Protein AF-A0A535E650-F1 (afdb_monomer)

Solvent-accessible surface area (backbone atoms only — not comparable to full-atom values): 12466 Å² total; per-residue (Å²): 135,89,78,89,87,76,93,78,83,83,76,82,82,77,72,83,78,73,77,74,73,84,71,73,82,67,76,75,79,69,72,96,78,72,79,79,64,62,67,52,32,92,90,76,35,58,45,83,61,37,56,58,51,52,50,52,52,51,50,52,49,51,50,50,48,52,54,52,47,50,49,49,46,56,53,48,52,50,38,52,54,18,56,77,67,79,41,86,43,65,57,82,46,48,80,78,18,64,46,42,58,56,52,51,50,54,50,58,72,72,47,83,87,83,76,67,89,80,33,44,68,66,48,47,66,44,18,62,56,48,34,50,49,36,62,61,57,48,59,35,60,51,68,81,49,96,94,45,54,70,47,94,52,99,57,42,72,61,49,48,52,53,32,55,60,48,35,45,53,19,46,42,42,37,15,54,20,56,64,38,75,70,49,31,54,52,23,50,51,54,37,54,52,53,57,62,52,45,55,59,50,52,57,56,52,61,76,76,110

Mean predicted aligned error: 13.74 Å

Secondary structure (DSSP, 8-state):
-------------------------------TTSS-----BTTTB-HHHHHHHHHHHHHHHHHHHHHHHHHHHHHHHHHHHHHHTTS--S-SSSGGGTTHHHHHHHHHHTS-----TTS-HHHHHHHHHHHHHHHHHHTTS---BTTB-S---TTHHHHHHHHHHHHHHHHHHHHHHTT-HHHHHHHHHHHHHHHHHHHHHHHHHHTT-

Sequence (209 aa):
MDTRISAASSSRNRSPVTRCGSRSFRPAATPAGADDAVPLGPFGIDPVIWAPLRLVIAVLLVVGLVFNGALAQIYLERKIQAIIQDRLGPLHTGPWGLLQTFADAIKLLGKEDIRARLTDKWFFLAAPSIVFSPMLASYVVIPFAPGIVGADLNVGLLYMTTLGSMTVLGIVIAGWASNNKYSLIGGLRSAGQLISYEVPQILSLVTVV

Nearest PDB structures (foldseek):
  8qby-assembly1_H  TM=9.575E-01  e=7.113E-10  Paracoccus denitrificans PD1222
  7z83-assembly1_H  TM=9.204E-01  e=1.672E-09  Escherichia coli BL21(DE3)
  7z7t-assembly1_H  TM=9.176E-01  e=1.585E-09  Escherichia coli str. K-12 substr. MC4100
  8bpx-assembly1_H  TM=9.621E-01  e=3.350E-09  Arabidopsis thaliana
  7p7l-assembly1_H  TM=8.977E-01  e=1.672E-09  Escherichia coli BL21(DE3)

Radius of gyration: 34.01 Å; Cα contacts (8 Å, |Δi|>4): 133; chains: 1; bounding box: 122×44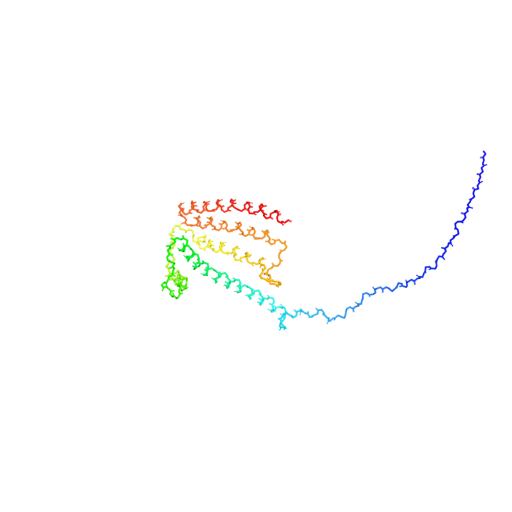×68 Å

Structure (mmCIF, N/CA/C/O backbone):
data_AF-A0A535E650-F1
#
_entry.id   AF-A0A535E650-F1
#
loop_
_atom_site.group_PDB
_atom_site.id
_atom_site.type_symbol
_atom_site.label_atom_id
_atom_site.label_alt_id
_atom_site.label_comp_id
_atom_site.label_asym_id
_atom_site.label_entity_id
_atom_site.label_seq_id
_atom_site.pdbx_PDB_ins_code
_atom_site.Cartn_x
_atom_site.Cartn_y
_atom_site.Cartn_z
_atom_site.occupancy
_atom_site.B_iso_or_equiv
_atom_site.auth_seq_id
_atom_site.auth_comp_id
_atom_site.auth_asym_id
_atom_site.auth_atom_id
_atom_site.pdbx_PDB_model_num
ATOM 1 N N . MET A 1 1 ? 99.566 19.041 -16.977 1.00 44.84 1 MET A N 1
ATOM 2 C CA . MET A 1 1 ? 99.686 18.055 -18.066 1.00 44.84 1 MET A CA 1
ATOM 3 C C . MET A 1 1 ? 98.324 17.926 -18.715 1.00 44.84 1 MET A C 1
ATOM 5 O O . MET A 1 1 ? 97.470 17.206 -18.219 1.00 44.84 1 MET A O 1
ATOM 9 N N . ASP A 1 2 ? 98.122 18.729 -19.758 1.00 37.16 2 ASP A N 1
ATOM 10 C CA . ASP A 1 2 ? 97.064 18.559 -20.747 1.00 37.16 2 ASP A CA 1
ATOM 11 C C . ASP A 1 2 ? 97.131 17.166 -21.370 1.00 37.16 2 ASP A C 1
ATOM 13 O O . ASP A 1 2 ? 98.220 16.651 -21.616 1.00 37.16 2 ASP A O 1
ATOM 17 N N . THR A 1 3 ? 95.981 16.608 -21.728 1.00 47.31 3 THR A N 1
ATOM 18 C CA . THR A 1 3 ? 95.822 15.935 -23.023 1.00 47.31 3 THR A CA 1
ATOM 19 C C . THR A 1 3 ? 94.341 15.883 -23.387 1.00 47.31 3 THR A C 1
ATOM 21 O O . THR A 1 3 ? 93.521 15.234 -22.746 1.00 47.31 3 THR A O 1
ATOM 24 N N . ARG A 1 4 ? 94.017 16.626 -24.447 1.00 41.28 4 ARG A N 1
ATOM 25 C CA . ARG A 1 4 ? 92.848 16.442 -25.314 1.00 41.28 4 ARG A CA 1
ATOM 26 C C . ARG A 1 4 ? 92.863 15.032 -25.918 1.00 41.28 4 ARG A C 1
ATOM 28 O O . ARG A 1 4 ? 93.941 14.460 -25.993 1.00 41.28 4 ARG A O 1
ATOM 35 N N . ILE A 1 5 ? 91.706 14.576 -26.421 1.00 47.84 5 ILE A N 1
ATOM 36 C CA . ILE A 1 5 ? 91.428 13.578 -27.495 1.00 47.84 5 ILE A CA 1
ATOM 37 C C . ILE A 1 5 ? 90.096 12.905 -27.109 1.00 47.84 5 ILE A C 1
ATOM 39 O O . ILE A 1 5 ? 89.920 12.515 -25.968 1.00 47.84 5 ILE A O 1
ATOM 43 N N . SER A 1 6 ? 89.093 12.682 -27.947 1.00 42.69 6 SER A N 1
ATOM 44 C CA . SER A 1 6 ? 88.773 13.073 -29.312 1.00 42.69 6 SER A CA 1
ATOM 45 C C . SER A 1 6 ? 87.323 12.633 -29.503 1.00 42.69 6 SER A C 1
ATOM 47 O O . SER A 1 6 ? 86.936 11.549 -29.068 1.00 42.69 6 SER A O 1
ATOM 49 N N . ALA A 1 7 ? 86.528 13.465 -30.166 1.00 43.75 7 ALA A N 1
ATOM 50 C CA . ALA A 1 7 ? 85.235 13.068 -30.690 1.00 43.75 7 ALA A CA 1
ATOM 51 C C . ALA A 1 7 ? 85.403 11.844 -31.609 1.00 43.75 7 ALA A C 1
ATOM 53 O O . ALA A 1 7 ? 86.273 11.839 -32.481 1.00 43.75 7 ALA A O 1
ATOM 54 N N . ALA A 1 8 ? 84.557 10.830 -31.430 1.00 45.81 8 ALA A N 1
ATOM 55 C CA . ALA A 1 8 ? 84.369 9.758 -32.395 1.00 45.81 8 ALA A CA 1
ATOM 56 C C . ALA A 1 8 ? 82.875 9.658 -32.705 1.00 45.81 8 ALA A C 1
ATOM 58 O O . ALA A 1 8 ? 82.028 9.401 -31.851 1.00 45.81 8 ALA A O 1
ATOM 59 N N . SER A 1 9 ? 82.587 9.974 -33.958 1.00 49.84 9 SER A N 1
ATOM 60 C CA . SER A 1 9 ? 81.292 10.057 -34.602 1.00 49.84 9 SER A CA 1
ATOM 61 C C . SER A 1 9 ? 80.508 8.748 -34.516 1.00 49.84 9 SER A C 1
ATOM 63 O O . SER A 1 9 ? 80.889 7.753 -35.130 1.00 49.84 9 SER A O 1
ATOM 65 N N . SER A 1 10 ? 79.359 8.784 -33.843 1.00 42.50 10 SER A N 1
ATOM 66 C CA . SER A 1 10 ? 78.293 7.801 -34.043 1.00 42.50 10 SER A CA 1
ATOM 67 C C . SER A 1 10 ? 77.721 7.989 -35.451 1.00 42.50 10 SER A C 1
ATOM 69 O O . SER A 1 10 ? 77.037 8.975 -35.757 1.00 42.50 10 SER A O 1
ATOM 71 N N . SER A 1 11 ? 78.099 7.083 -36.349 1.00 50.41 11 SER A N 1
ATOM 72 C CA . SER A 1 11 ? 77.596 7.009 -37.711 1.00 50.41 11 SER A CA 1
ATOM 73 C C . SER A 1 11 ? 76.115 6.631 -37.682 1.00 50.41 11 SER A C 1
ATOM 75 O O . SER A 1 11 ? 75.695 5.581 -37.202 1.00 50.41 11 SER A O 1
ATOM 77 N N . ARG A 1 12 ? 75.305 7.555 -38.202 1.00 41.94 12 ARG A N 1
ATOM 78 C CA . ARG A 1 12 ? 73.860 7.430 -38.384 1.00 41.94 12 ARG A CA 1
ATOM 79 C C . ARG A 1 12 ? 73.554 6.235 -39.281 1.00 41.94 12 ARG A C 1
ATOM 81 O O . ARG A 1 12 ? 73.680 6.338 -40.499 1.00 41.94 12 ARG A O 1
ATOM 88 N N . ASN A 1 13 ? 73.059 5.154 -38.693 1.00 41.59 13 ASN A N 1
ATOM 89 C CA . ASN A 1 13 ? 72.310 4.150 -39.430 1.00 41.59 13 ASN A CA 1
ATOM 90 C C . ASN A 1 13 ? 70.896 4.705 -39.682 1.00 41.59 13 ASN A C 1
ATOM 92 O O . ASN A 1 13 ? 70.018 4.630 -38.822 1.00 41.59 13 ASN A O 1
ATOM 96 N N . ARG A 1 14 ? 70.706 5.370 -40.828 1.00 42.84 14 ARG A N 1
ATOM 97 C CA . ARG A 1 14 ? 69.382 5.786 -41.303 1.00 42.84 14 ARG A CA 1
ATOM 98 C C . ARG A 1 14 ? 68.681 4.553 -41.866 1.00 42.84 14 ARG A C 1
ATOM 100 O O . ARG A 1 14 ? 68.884 4.208 -43.026 1.00 42.84 14 ARG A O 1
ATOM 107 N N . SER A 1 15 ? 67.832 3.920 -41.067 1.00 48.62 15 SER A N 1
ATOM 108 C CA . SER A 1 15 ? 66.743 3.119 -41.619 1.00 48.62 15 SER A CA 1
ATOM 109 C C . SER A 1 15 ? 65.843 4.039 -42.460 1.00 48.62 15 SER A C 1
ATOM 111 O O . SER A 1 15 ? 65.602 5.190 -42.068 1.00 48.62 15 SER A O 1
ATOM 113 N N . PRO A 1 16 ? 65.364 3.603 -43.637 1.00 46.78 16 PRO A N 1
ATOM 114 C CA . PRO A 1 16 ? 64.394 4.382 -44.379 1.00 46.78 16 PRO A CA 1
ATOM 115 C C . PRO A 1 16 ? 63.104 4.386 -43.560 1.00 46.78 16 PRO A C 1
ATOM 117 O O . PRO A 1 16 ? 62.397 3.386 -43.481 1.00 46.78 16 PRO A O 1
ATOM 120 N N . VAL A 1 17 ? 62.816 5.516 -42.913 1.00 55.69 17 VAL A N 1
ATOM 121 C CA . VAL A 1 17 ? 61.485 5.809 -42.387 1.00 55.69 17 VAL A CA 1
ATOM 122 C C . VAL A 1 17 ? 60.577 5.885 -43.605 1.00 55.69 17 VAL A C 1
ATOM 124 O O . VAL A 1 17 ? 60.496 6.912 -44.282 1.00 55.69 17 VAL A O 1
ATOM 127 N N . THR A 1 18 ? 59.940 4.766 -43.927 1.00 47.97 18 THR A N 1
ATOM 128 C CA . THR A 1 18 ? 58.814 4.711 -44.844 1.00 47.97 18 THR A CA 1
ATOM 129 C C . THR A 1 18 ? 57.794 5.696 -44.292 1.00 47.97 18 THR A C 1
ATOM 131 O O . THR A 1 18 ? 57.180 5.455 -43.253 1.00 47.97 18 THR A O 1
ATOM 134 N N 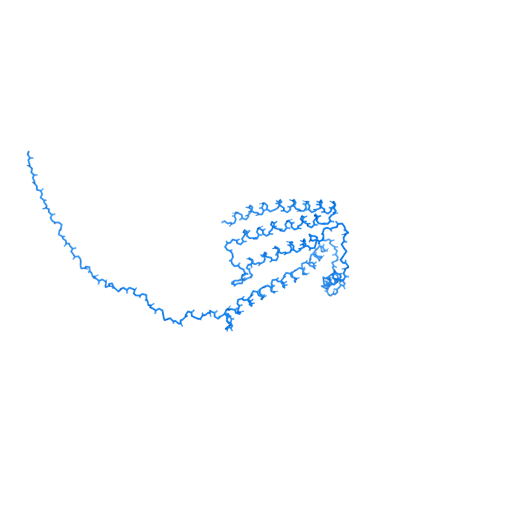. ARG A 1 19 ? 57.669 6.859 -44.944 1.00 41.16 19 ARG A N 1
ATOM 135 C CA . ARG A 1 19 ? 56.569 7.798 -44.726 1.00 41.16 19 ARG A CA 1
ATOM 136 C C . ARG A 1 19 ? 55.282 7.025 -44.984 1.00 41.16 19 ARG A C 1
ATOM 138 O O . ARG A 1 19 ? 54.829 6.936 -46.122 1.00 41.16 19 ARG A O 1
ATOM 145 N N . CYS A 1 20 ? 54.702 6.456 -43.933 1.00 49.03 20 CYS A N 1
ATOM 146 C CA . CYS A 1 20 ? 53.297 6.111 -43.939 1.00 49.03 20 CYS A CA 1
ATOM 147 C C . CYS A 1 20 ? 52.575 7.447 -44.098 1.00 49.03 20 CYS A C 1
ATOM 149 O O . CYS A 1 20 ? 52.648 8.310 -43.221 1.00 49.03 20 CYS A O 1
ATOM 151 N N . GLY A 1 21 ? 52.041 7.674 -45.297 1.00 48.78 21 GLY A N 1
ATOM 152 C CA . GLY A 1 21 ? 51.380 8.915 -45.649 1.00 48.78 21 GLY A CA 1
ATOM 153 C C . GLY A 1 21 ? 50.349 9.250 -44.585 1.00 48.78 21 GLY A C 1
ATOM 154 O O . GLY A 1 21 ? 49.471 8.442 -44.288 1.00 48.78 21 GLY A O 1
ATOM 155 N N . SER A 1 22 ? 50.463 10.448 -44.023 1.00 50.31 22 SER A N 1
ATOM 156 C CA . SER A 1 22 ? 49.417 11.072 -43.234 1.00 50.31 22 SER A CA 1
ATOM 157 C C . SER A 1 22 ? 48.203 11.277 -44.142 1.00 50.31 22 SER A C 1
ATOM 159 O O . SER A 1 22 ? 47.989 12.361 -44.689 1.00 50.31 22 SER A O 1
ATOM 161 N N . ARG A 1 23 ? 47.405 10.222 -44.339 1.00 48.72 23 ARG A N 1
ATOM 162 C CA . ARG A 1 23 ? 45.995 10.396 -44.656 1.00 48.72 23 ARG A CA 1
ATOM 163 C C . ARG A 1 23 ? 45.417 11.015 -43.403 1.00 48.72 23 ARG A C 1
ATOM 165 O O . ARG A 1 23 ? 45.178 10.328 -42.415 1.00 48.72 23 ARG A O 1
ATOM 172 N N . SER A 1 24 ? 45.297 12.337 -43.437 1.00 52.03 24 SER A N 1
ATOM 173 C CA . SER A 1 24 ? 44.408 13.054 -42.548 1.00 52.03 24 SER A CA 1
ATOM 174 C C . SER A 1 24 ? 43.100 12.282 -42.553 1.00 52.03 24 SER A C 1
ATOM 176 O O . SER A 1 24 ? 42.464 12.101 -43.595 1.00 52.03 24 SER A O 1
ATOM 178 N N . PHE A 1 25 ? 42.764 11.726 -41.396 1.00 46.72 25 PHE A N 1
ATOM 179 C CA . PHE A 1 25 ? 41.472 11.121 -41.167 1.00 46.72 25 PHE A CA 1
ATOM 180 C C . PHE A 1 25 ? 40.485 12.287 -41.198 1.00 46.72 25 PHE A C 1
ATOM 182 O O . PHE A 1 25 ? 40.199 12.914 -40.184 1.00 46.72 25 PHE A O 1
ATOM 189 N N . ARG A 1 26 ? 40.077 12.686 -42.407 1.00 49.50 26 ARG A N 1
ATOM 190 C CA . ARG A 1 26 ? 38.902 13.522 -42.595 1.00 49.50 26 ARG A CA 1
ATOM 191 C C . ARG A 1 26 ? 37.763 12.686 -42.020 1.00 49.50 26 ARG A C 1
ATOM 193 O O . ARG A 1 26 ? 37.535 11.604 -42.566 1.00 49.50 26 ARG A O 1
ATOM 200 N N . PRO A 1 27 ? 37.087 13.106 -40.936 1.00 48.50 27 PRO A N 1
ATOM 201 C CA . PRO A 1 27 ? 35.833 12.464 -40.595 1.00 48.50 27 PRO A CA 1
ATOM 202 C C . PRO A 1 27 ? 34.964 12.576 -41.846 1.00 48.50 27 PRO A C 1
ATOM 204 O O . PRO A 1 27 ? 34.842 13.658 -42.429 1.00 48.50 27 PRO A O 1
ATOM 207 N N . ALA A 1 28 ? 34.479 11.435 -42.332 1.00 51.25 28 ALA A N 1
ATOM 208 C CA . ALA A 1 28 ? 33.494 11.421 -43.392 1.00 51.25 28 ALA A CA 1
ATOM 209 C C . ALA A 1 28 ? 32.367 12.349 -42.935 1.00 51.25 28 ALA A C 1
ATOM 211 O O . ALA A 1 28 ? 31.820 12.152 -41.852 1.00 51.25 28 ALA A O 1
ATOM 212 N N . ALA A 1 29 ? 32.092 13.397 -43.711 1.00 47.91 29 ALA A N 1
ATOM 213 C CA . ALA A 1 29 ? 30.880 14.168 -43.536 1.00 47.91 29 ALA A CA 1
ATOM 214 C C . ALA A 1 29 ? 29.727 13.173 -43.658 1.00 47.91 29 ALA A C 1
ATOM 216 O O . ALA A 1 29 ? 29.456 12.655 -44.743 1.00 47.91 29 ALA A O 1
ATOM 217 N N . THR A 1 30 ? 29.129 12.838 -42.518 1.00 46.59 30 THR A N 1
ATOM 218 C CA . THR A 1 30 ? 27.856 12.141 -42.453 1.00 46.59 30 THR A CA 1
ATOM 219 C C . THR A 1 30 ? 26.893 12.926 -43.344 1.00 46.59 30 THR A C 1
ATOM 221 O O . THR A 1 30 ? 26.848 14.154 -43.222 1.00 46.59 30 THR A O 1
ATOM 224 N N . PRO A 1 31 ? 26.195 12.289 -44.297 1.00 41.88 31 PRO A N 1
ATOM 225 C CA . PRO A 1 31 ? 25.194 12.994 -45.082 1.00 41.88 31 PRO A CA 1
ATOM 226 C C . PRO A 1 31 ? 24.191 13.629 -44.113 1.00 41.88 31 PRO A C 1
ATOM 228 O O . PRO A 1 31 ? 23.631 12.939 -43.267 1.00 41.88 31 PRO A O 1
ATOM 231 N N . ALA A 1 32 ? 24.035 14.949 -44.222 1.00 45.06 32 ALA A N 1
ATOM 232 C CA . ALA A 1 32 ? 23.166 15.790 -43.404 1.00 45.06 32 ALA A CA 1
ATOM 233 C C . ALA A 1 32 ? 21.682 15.511 -43.710 1.00 45.06 32 ALA A C 1
ATOM 235 O O . ALA A 1 32 ? 21.011 16.310 -44.361 1.00 45.06 32 ALA A O 1
ATOM 236 N N . GLY A 1 33 ? 21.208 14.333 -43.308 1.00 44.44 33 GLY A N 1
ATOM 237 C CA . GLY A 1 33 ? 19.841 13.873 -43.552 1.00 44.44 33 GLY A CA 1
ATOM 238 C C . GLY A 1 33 ? 19.566 12.422 -43.146 1.00 44.44 33 GLY A C 1
ATOM 239 O O . GLY A 1 33 ? 18.664 11.809 -43.711 1.00 44.44 33 GLY A O 1
ATOM 240 N N . ALA A 1 34 ? 20.342 11.838 -42.224 1.00 43.19 34 ALA A N 1
ATOM 241 C CA . ALA A 1 34 ? 20.085 10.489 -41.688 1.00 43.19 34 ALA A CA 1
ATOM 242 C C . ALA A 1 34 ? 19.703 10.498 -40.192 1.00 43.19 34 ALA A C 1
ATOM 244 O O . ALA A 1 34 ? 19.385 9.459 -39.617 1.00 43.19 34 ALA A O 1
ATOM 245 N N . ASP A 1 35 ? 19.723 11.676 -39.581 1.00 41.47 35 ASP A N 1
ATOM 246 C CA . ASP A 1 35 ? 19.554 11.961 -38.160 1.00 41.47 35 ASP A CA 1
ATOM 247 C C . ASP A 1 35 ? 18.153 12.522 -37.830 1.00 41.47 35 ASP A C 1
ATOM 249 O O . ASP A 1 35 ? 17.772 12.595 -36.664 1.00 41.47 35 ASP A O 1
ATOM 253 N N . ASP A 1 36 ? 17.332 12.783 -38.854 1.00 42.16 36 ASP A N 1
ATOM 254 C CA . ASP A 1 36 ? 15.922 13.188 -38.720 1.00 42.16 36 ASP A CA 1
ATOM 255 C C . ASP A 1 36 ? 14.977 11.989 -38.580 1.00 42.16 36 ASP A C 1
ATOM 257 O O . ASP A 1 36 ? 13.769 12.148 -38.386 1.00 42.16 36 ASP A O 1
ATOM 261 N N . ALA A 1 37 ? 15.513 10.769 -38.673 1.00 50.06 37 ALA A N 1
ATOM 262 C CA . ALA A 1 37 ? 14.791 9.577 -38.278 1.00 50.06 37 ALA A CA 1
ATOM 263 C C . ALA A 1 37 ? 14.694 9.586 -36.751 1.00 50.06 37 ALA A C 1
ATOM 265 O O . ALA A 1 37 ? 15.411 8.855 -36.065 1.00 50.06 37 ALA A O 1
ATOM 266 N N . VAL A 1 38 ? 13.802 10.432 -36.215 1.00 57.47 38 VAL A N 1
ATOM 267 C CA . VAL A 1 38 ? 13.265 10.274 -34.863 1.00 57.47 38 VAL A CA 1
ATOM 268 C C . VAL A 1 38 ? 12.928 8.790 -34.786 1.00 57.47 38 VAL A C 1
ATOM 270 O O . VAL A 1 38 ? 12.117 8.357 -35.608 1.00 57.47 38 VAL A O 1
ATOM 273 N N . PRO A 1 39 ? 13.611 7.986 -33.949 1.00 58.59 39 PRO A N 1
ATOM 274 C CA . PRO A 1 39 ? 13.541 6.538 -34.046 1.00 58.59 39 PRO A CA 1
ATOM 275 C C . PRO A 1 39 ? 12.088 6.154 -33.851 1.00 58.59 39 PRO A C 1
ATOM 277 O O . PRO A 1 39 ? 11.605 6.207 -32.723 1.00 58.59 39 PRO A O 1
ATOM 280 N N . LEU A 1 40 ? 11.396 5.869 -34.964 1.00 56.56 40 LEU A N 1
ATOM 281 C CA . LEU A 1 40 ? 9.997 5.477 -34.989 1.00 56.56 40 LEU A CA 1
ATOM 282 C C . LEU A 1 40 ? 9.907 4.388 -33.944 1.00 56.56 40 LEU A C 1
ATOM 284 O O . LEU A 1 40 ? 10.574 3.354 -34.066 1.00 56.56 40 LEU A O 1
ATOM 288 N N . GLY A 1 41 ? 9.194 4.668 -32.854 1.00 57.72 41 GLY A N 1
ATOM 289 C CA . GLY A 1 41 ? 9.143 3.687 -31.790 1.00 57.72 41 GLY A CA 1
ATOM 290 C C . GLY A 1 41 ? 8.507 2.409 -32.350 1.00 57.72 41 GLY A C 1
ATOM 291 O O . GLY A 1 41 ? 7.941 2.438 -33.453 1.00 57.72 41 GLY A O 1
ATOM 292 N N . PRO A 1 42 ? 8.610 1.271 -31.641 1.00 65.00 42 PRO A N 1
ATOM 293 C CA . PRO A 1 42 ? 8.023 0.014 -32.092 1.00 65.00 42 PRO A CA 1
ATOM 294 C C . PRO A 1 42 ? 6.646 0.257 -32.724 1.00 65.00 42 PRO A C 1
ATOM 296 O O . PRO A 1 42 ? 5.846 0.983 -32.134 1.00 65.00 42 PRO A O 1
ATOM 299 N N . PHE A 1 43 ? 6.412 -0.296 -33.919 1.00 60.66 43 PHE A N 1
ATOM 300 C CA . PHE A 1 43 ? 5.200 -0.114 -34.742 1.00 60.66 43 PHE A CA 1
ATOM 301 C C . PHE A 1 43 ? 5.115 1.134 -35.643 1.00 60.66 43 PHE A C 1
ATOM 303 O O . PHE A 1 43 ? 4.061 1.357 -36.231 1.00 60.66 43 PHE A O 1
ATOM 310 N N . GLY A 1 44 ? 6.193 1.904 -35.841 1.00 66.88 44 GLY A N 1
ATOM 311 C CA . GLY A 1 44 ? 6.186 2.962 -36.866 1.00 66.88 44 GLY A CA 1
ATOM 312 C C . GLY A 1 44 ? 5.433 4.228 -36.445 1.00 66.88 44 GLY A C 1
ATOM 313 O O . GLY A 1 44 ? 4.873 4.912 -37.295 1.00 66.88 44 GLY A O 1
ATOM 314 N N . ILE A 1 45 ? 5.393 4.517 -35.141 1.00 71.88 45 ILE A N 1
ATOM 315 C CA . ILE A 1 45 ? 4.679 5.665 -34.563 1.00 71.88 45 ILE A CA 1
ATOM 316 C C . ILE A 1 45 ? 5.687 6.762 -34.208 1.00 71.88 45 ILE A C 1
ATOM 318 O O . ILE A 1 45 ? 6.773 6.467 -33.690 1.00 71.88 45 ILE A O 1
ATOM 322 N N . ASP A 1 46 ? 5.316 8.021 -34.453 1.00 75.31 46 ASP A N 1
ATOM 323 C CA . ASP A 1 46 ? 6.123 9.202 -34.144 1.00 75.31 46 ASP A CA 1
ATOM 324 C C . ASP A 1 46 ? 6.550 9.190 -32.663 1.00 75.31 46 ASP A C 1
ATOM 326 O O . ASP A 1 46 ? 5.704 9.008 -31.781 1.00 75.31 46 ASP A O 1
ATOM 330 N N . PRO A 1 47 ? 7.826 9.429 -32.326 1.00 69.94 47 PRO A N 1
ATOM 331 C CA . PRO A 1 47 ? 8.310 9.307 -30.941 1.00 69.94 47 PRO A CA 1
ATOM 332 C C . PRO A 1 47 ? 7.671 10.281 -29.950 1.00 69.94 47 PRO A C 1
ATOM 334 O O . PRO A 1 47 ? 7.598 9.990 -28.756 1.00 69.94 47 PRO A O 1
ATOM 337 N N . VAL A 1 48 ? 7.136 11.396 -30.451 1.00 72.56 48 VAL A N 1
ATOM 338 C CA . VAL A 1 48 ? 6.352 12.369 -29.676 1.00 72.56 48 VAL A CA 1
ATOM 339 C C . VAL A 1 48 ? 5.015 11.780 -29.210 1.00 72.56 48 VAL A C 1
ATOM 341 O O . VAL A 1 48 ? 4.548 12.116 -28.126 1.00 72.56 48 VAL A O 1
ATOM 344 N N . ILE A 1 49 ? 4.417 10.877 -29.992 1.00 72.75 49 ILE A N 1
ATOM 345 C CA . ILE A 1 49 ? 3.159 10.187 -29.667 1.00 72.75 49 ILE A CA 1
ATOM 346 C C . ILE A 1 49 ? 3.446 8.872 -28.936 1.00 72.75 49 ILE A C 1
ATOM 348 O O . ILE A 1 49 ? 2.726 8.501 -28.008 1.00 72.75 49 ILE A O 1
ATOM 352 N N . TRP A 1 50 ? 4.537 8.194 -29.297 1.00 70.00 50 TRP A N 1
ATOM 353 C CA . TRP A 1 50 ? 4.960 6.957 -28.651 1.00 70.00 50 TRP A CA 1
ATOM 354 C C . TRP A 1 50 ? 5.267 7.192 -27.172 1.00 70.00 50 TRP A C 1
ATOM 356 O O . TRP A 1 50 ? 4.677 6.538 -26.316 1.00 70.00 50 TRP A O 1
ATOM 366 N N . ALA A 1 51 ? 6.146 8.141 -26.836 1.00 70.69 51 ALA A N 1
ATOM 367 C CA . ALA A 1 51 ? 6.599 8.365 -25.462 1.00 70.69 51 ALA A CA 1
ATOM 368 C C . ALA A 1 51 ? 5.462 8.515 -24.419 1.00 70.69 51 ALA A C 1
ATOM 370 O O . ALA A 1 51 ? 5.500 7.792 -23.415 1.00 70.69 51 ALA A O 1
ATOM 371 N N . PRO A 1 52 ? 4.427 9.360 -24.625 1.00 74.69 52 PRO A N 1
ATOM 372 C CA . PRO A 1 52 ? 3.300 9.433 -23.699 1.00 74.69 52 PRO A CA 1
ATOM 373 C C . PRO A 1 52 ? 2.449 8.157 -23.718 1.00 74.69 52 PRO A C 1
ATOM 375 O O . PRO A 1 52 ? 2.014 7.707 -22.658 1.00 74.69 52 PRO A O 1
ATOM 378 N N . LEU A 1 53 ? 2.268 7.519 -24.879 1.00 74.00 53 LEU A N 1
ATOM 379 C CA . LEU A 1 53 ? 1.543 6.252 -24.991 1.00 74.00 53 LEU A CA 1
ATOM 380 C C . LEU A 1 53 ? 2.227 5.127 -24.189 1.00 74.00 53 LEU A C 1
ATOM 382 O O . LEU A 1 53 ? 1.531 4.362 -23.519 1.00 74.00 53 LEU A O 1
ATOM 386 N N . ARG A 1 54 ? 3.573 5.076 -24.151 1.00 71.88 54 ARG A N 1
ATOM 387 C CA . ARG A 1 54 ? 4.334 4.164 -23.267 1.00 71.88 54 ARG A CA 1
ATOM 388 C C . ARG A 1 54 ? 3.900 4.279 -21.839 1.00 71.88 54 ARG A C 1
ATOM 390 O O . ARG A 1 54 ? 3.683 3.281 -21.161 1.00 71.88 54 ARG A O 1
ATOM 397 N N . LEU A 1 55 ? 3.912 5.522 -21.387 1.00 71.75 55 LEU A N 1
ATOM 398 C CA . LEU A 1 55 ? 3.802 5.860 -19.993 1.00 71.75 55 LEU A CA 1
ATOM 399 C C . LEU A 1 55 ? 2.381 5.568 -19.540 1.00 71.75 55 LEU A C 1
ATOM 401 O O . LEU A 1 55 ? 2.200 4.952 -18.499 1.00 71.75 55 LEU A O 1
ATOM 405 N N . VAL A 1 56 ? 1.387 5.892 -20.369 1.00 75.69 56 VAL A N 1
ATOM 406 C CA . VAL A 1 56 ? -0.011 5.536 -20.115 1.00 75.69 56 VAL A CA 1
ATOM 407 C C . VAL A 1 56 ? -0.191 4.020 -20.035 1.00 75.69 56 VAL A C 1
ATOM 409 O O . VAL A 1 56 ? -0.780 3.540 -19.070 1.00 75.69 56 VAL A O 1
ATOM 412 N N . ILE A 1 57 ? 0.348 3.249 -20.985 1.00 75.88 57 ILE A N 1
ATOM 413 C CA . ILE A 1 57 ? 0.252 1.780 -20.955 1.00 75.88 57 ILE A CA 1
ATOM 414 C C . ILE A 1 57 ? 0.953 1.212 -19.714 1.00 75.88 57 ILE A C 1
ATOM 416 O O . ILE A 1 57 ? 0.381 0.378 -19.018 1.00 75.88 57 ILE A O 1
ATOM 420 N N . ALA A 1 58 ? 2.159 1.685 -19.398 1.00 72.50 58 ALA A N 1
ATOM 421 C CA . ALA A 1 58 ? 2.915 1.239 -18.231 1.00 72.50 58 ALA A CA 1
ATOM 422 C C . ALA A 1 58 ? 2.176 1.552 -16.921 1.00 72.50 58 ALA A C 1
ATOM 424 O O . ALA A 1 58 ? 2.047 0.681 -16.065 1.00 72.50 58 ALA A O 1
ATOM 425 N N . VAL A 1 59 ? 1.626 2.761 -16.785 1.00 77.81 59 VAL A N 1
ATOM 426 C CA . VAL A 1 59 ? 0.824 3.156 -15.620 1.00 77.81 59 VAL A CA 1
ATOM 427 C C . VAL A 1 59 ? -0.436 2.299 -15.517 1.00 77.81 59 VAL A C 1
ATOM 429 O O . VAL A 1 59 ? -0.732 1.802 -14.435 1.00 77.81 59 VAL A O 1
ATOM 432 N N . LEU A 1 60 ? -1.153 2.061 -16.619 1.00 80.12 60 LEU A N 1
ATOM 433 C CA . LEU A 1 60 ? -2.338 1.198 -16.620 1.00 80.12 60 LEU A CA 1
ATOM 434 C C . LEU A 1 60 ? -2.005 -0.243 -16.222 1.00 80.12 60 LEU A C 1
ATOM 436 O O . LEU A 1 60 ? -2.761 -0.851 -15.466 1.00 80.12 60 LEU A O 1
ATOM 440 N N . LEU A 1 61 ? -0.872 -0.778 -16.681 1.00 81.31 61 LEU A N 1
ATOM 441 C CA . LEU A 1 61 ? -0.406 -2.107 -16.291 1.00 81.31 61 LEU A CA 1
ATOM 442 C C . LEU A 1 61 ? -0.037 -2.168 -14.808 1.00 81.31 61 LEU A C 1
ATOM 444 O O . LEU A 1 61 ? -0.437 -3.114 -14.136 1.00 81.31 61 LEU A O 1
ATOM 448 N N . VAL A 1 62 ? 0.666 -1.163 -14.279 1.00 81.81 62 VAL A N 1
ATOM 449 C CA . VAL A 1 62 ? 1.013 -1.091 -12.849 1.00 81.81 62 VAL A CA 1
ATOM 450 C C . VAL A 1 62 ? -0.244 -0.968 -11.993 1.00 81.81 62 VAL A C 1
ATOM 452 O O . VAL A 1 62 ? -0.402 -1.707 -11.027 1.00 81.81 62 VAL A O 1
ATOM 455 N N . VAL A 1 63 ? -1.180 -0.094 -12.364 1.00 83.19 63 VAL A N 1
ATOM 456 C CA . VAL A 1 63 ? -2.469 0.040 -11.672 1.00 83.19 63 VAL A CA 1
ATOM 457 C C . VAL A 1 63 ? -3.236 -1.282 -11.734 1.00 83.19 63 VAL A C 1
ATOM 459 O O . VAL A 1 63 ? -3.691 -1.776 -10.704 1.00 83.19 63 VAL A O 1
ATOM 462 N N . GLY A 1 64 ? -3.314 -1.910 -12.909 1.00 85.31 64 GLY A N 1
ATOM 463 C CA . GLY A 1 64 ? -3.922 -3.227 -13.078 1.00 85.31 64 GLY A CA 1
ATOM 464 C C . GLY A 1 64 ? -3.277 -4.287 -12.183 1.00 85.31 64 GLY A C 1
ATOM 465 O O . GLY A 1 64 ? -3.993 -5.025 -11.505 1.00 85.31 64 GLY A O 1
ATOM 466 N N . LEU A 1 65 ? -1.946 -4.329 -12.119 1.00 86.56 65 LEU A N 1
ATOM 467 C CA . LEU A 1 65 ? -1.190 -5.245 -11.268 1.00 86.56 65 LEU A CA 1
ATOM 468 C C . LEU A 1 65 ? -1.482 -5.006 -9.784 1.00 86.56 65 LEU A C 1
ATOM 470 O O . LEU A 1 65 ? -1.765 -5.959 -9.065 1.00 86.56 65 LEU A O 1
ATOM 474 N N . VAL A 1 66 ? -1.454 -3.753 -9.327 1.00 88.12 66 VAL A N 1
ATOM 475 C CA . VAL A 1 66 ? -1.678 -3.399 -7.918 1.00 88.12 66 VAL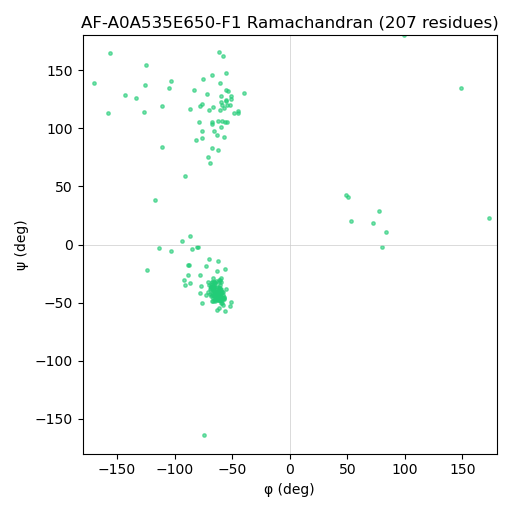 A CA 1
ATOM 476 C C . VAL A 1 66 ? -3.105 -3.735 -7.489 1.00 88.12 66 VAL A C 1
ATOM 478 O O . VAL A 1 66 ? -3.290 -4.361 -6.447 1.00 88.12 66 VAL A O 1
ATOM 481 N N . PHE A 1 67 ? -4.118 -3.385 -8.287 1.00 86.69 67 PHE A N 1
ATOM 482 C CA . PHE A 1 67 ? -5.515 -3.670 -7.945 1.00 86.69 67 PHE A CA 1
ATOM 483 C C . PHE A 1 67 ? -5.826 -5.172 -7.972 1.00 86.69 67 PHE A C 1
ATOM 485 O O . PHE A 1 67 ? -6.390 -5.694 -7.009 1.00 86.69 67 PHE A O 1
ATOM 492 N N . ASN A 1 68 ? -5.435 -5.888 -9.033 1.00 88.56 68 ASN A N 1
ATOM 493 C CA . ASN A 1 68 ? -5.661 -7.337 -9.107 1.00 88.56 68 ASN A CA 1
ATOM 494 C C . ASN A 1 68 ? -4.837 -8.087 -8.052 1.00 88.56 68 ASN A C 1
ATOM 496 O O . ASN A 1 68 ? -5.349 -9.005 -7.413 1.00 88.56 68 ASN A O 1
ATOM 500 N N . GLY A 1 69 ? -3.592 -7.660 -7.826 1.00 89.88 69 GLY A N 1
ATOM 501 C CA . GLY A 1 69 ? -2.717 -8.194 -6.787 1.00 89.88 69 GLY A CA 1
ATOM 502 C C . GLY A 1 69 ? -3.303 -8.003 -5.392 1.00 89.88 69 GLY A C 1
ATOM 503 O O . GLY A 1 69 ? -3.366 -8.962 -4.629 1.00 89.88 69 GLY A O 1
ATOM 504 N N . ALA A 1 70 ? -3.823 -6.814 -5.075 1.00 88.81 70 ALA A N 1
ATOM 505 C CA . ALA A 1 70 ? -4.480 -6.551 -3.796 1.00 88.81 70 ALA A CA 1
ATOM 506 C C . ALA A 1 70 ? -5.724 -7.434 -3.592 1.00 88.81 70 ALA A C 1
ATOM 508 O O . ALA A 1 70 ? -5.879 -8.036 -2.529 1.00 88.81 70 ALA A O 1
ATOM 509 N N . LEU A 1 71 ? -6.585 -7.571 -4.609 1.00 89.38 71 LEU A N 1
ATOM 510 C CA . LEU A 1 71 ? -7.762 -8.448 -4.536 1.00 89.38 71 LEU A CA 1
ATOM 511 C C . LEU A 1 71 ? -7.367 -9.915 -4.319 1.00 89.38 71 LEU A C 1
ATOM 513 O O . LEU A 1 71 ? -7.956 -10.593 -3.472 1.00 89.38 71 LEU A O 1
ATOM 517 N N . ALA A 1 72 ? -6.358 -10.399 -5.047 1.00 90.62 72 ALA A N 1
ATOM 518 C CA . ALA A 1 72 ? -5.843 -11.753 -4.885 1.00 90.62 72 ALA A CA 1
ATOM 519 C C . ALA A 1 72 ? -5.230 -11.959 -3.493 1.00 90.62 72 ALA A C 1
ATOM 521 O O . ALA A 1 72 ? -5.523 -12.961 -2.843 1.00 90.62 72 ALA A O 1
ATOM 522 N N . GLN A 1 73 ? -4.444 -10.998 -3.002 1.00 91.81 73 GLN A N 1
ATOM 523 C CA . GLN A 1 73 ? -3.781 -11.083 -1.704 1.00 91.81 73 GLN A CA 1
ATOM 524 C C . GLN A 1 73 ? -4.790 -11.131 -0.553 1.00 91.81 73 GLN A C 1
ATOM 526 O O . GLN A 1 73 ? -4.661 -11.988 0.314 1.00 91.81 73 GLN A O 1
ATOM 531 N N . ILE A 1 74 ? -5.850 -10.314 -0.586 1.00 92.50 74 ILE A N 1
ATOM 532 C CA . ILE A 1 74 ? -6.919 -10.346 0.430 1.00 92.50 74 ILE A CA 1
ATOM 533 C C . ILE A 1 74 ? -7.622 -11.714 0.451 1.00 92.50 74 ILE A C 1
ATOM 535 O O . ILE A 1 74 ? -7.929 -12.241 1.523 1.00 92.50 74 ILE A O 1
ATOM 539 N N . TYR A 1 75 ? -7.900 -12.295 -0.721 1.00 92.06 75 TYR A N 1
ATOM 540 C CA . TYR A 1 75 ? -8.517 -13.622 -0.816 1.00 92.06 75 TYR A CA 1
ATOM 541 C C . TYR A 1 75 ? -7.581 -14.720 -0.288 1.00 92.06 75 TYR A C 1
ATOM 543 O O . TYR A 1 75 ? -7.992 -15.550 0.531 1.00 92.06 75 TYR A O 1
ATOM 551 N N . LEU A 1 76 ? -6.323 -14.707 -0.738 1.00 92.50 76 LEU A N 1
ATOM 552 C CA . LEU A 1 76 ? -5.308 -15.683 -0.350 1.00 92.50 76 LEU A CA 1
ATOM 553 C C . LEU A 1 76 ? -5.014 -15.616 1.143 1.00 92.50 76 LEU A C 1
ATOM 555 O O . LEU A 1 76 ? -5.001 -16.656 1.792 1.00 92.50 76 LEU A O 1
ATOM 559 N N . GLU A 1 77 ? -4.854 -14.422 1.705 1.00 94.19 77 GLU A N 1
ATOM 560 C CA . GLU A 1 77 ? -4.576 -14.229 3.125 1.00 94.19 77 GLU A CA 1
ATOM 561 C C . GLU A 1 77 ? -5.670 -14.856 3.994 1.00 94.19 77 GLU A C 1
ATOM 563 O O . GLU A 1 77 ? -5.364 -15.646 4.887 1.00 94.19 77 GLU A O 1
ATOM 568 N N . ARG A 1 78 ? -6.952 -14.618 3.679 1.00 92.44 78 ARG A N 1
ATOM 569 C CA . ARG A 1 78 ? -8.065 -15.242 4.418 1.00 92.44 78 ARG A CA 1
ATOM 570 C C . ARG A 1 78 ? -8.055 -16.761 4.309 1.00 92.44 78 ARG A C 1
ATOM 572 O O . ARG A 1 78 ? -8.363 -17.441 5.285 1.00 92.44 78 ARG A O 1
ATOM 579 N N . LYS A 1 79 ? -7.736 -17.302 3.131 1.00 91.19 79 LYS A N 1
ATOM 580 C CA . LYS A 1 79 ? -7.736 -18.750 2.897 1.00 91.19 79 LYS A CA 1
ATOM 581 C C . LYS A 1 79 ? -6.554 -19.431 3.583 1.00 91.19 79 LYS A C 1
ATOM 583 O O . LYS A 1 79 ? -6.747 -20.448 4.238 1.00 91.19 79 LYS A O 1
ATOM 588 N N . ILE A 1 80 ? -5.365 -18.844 3.490 1.00 94.19 80 ILE A N 1
ATOM 589 C CA . ILE A 1 80 ? -4.146 -19.335 4.139 1.00 94.19 80 ILE A CA 1
ATOM 590 C C . ILE A 1 80 ? -4.296 -19.259 5.660 1.00 94.19 80 ILE A C 1
ATOM 592 O O . ILE A 1 80 ? -4.044 -20.250 6.338 1.00 94.19 80 ILE A O 1
ATOM 596 N N . GLN A 1 81 ? -4.780 -18.138 6.206 1.00 94.31 81 GLN A N 1
ATOM 597 C CA . GLN A 1 81 ? -5.030 -18.008 7.646 1.00 94.31 81 GLN A CA 1
ATOM 598 C C . GLN A 1 81 ? -6.064 -19.021 8.145 1.00 94.31 81 GLN A C 1
ATOM 600 O O . GLN A 1 81 ? -5.904 -19.562 9.235 1.00 94.31 81 GLN A O 1
ATOM 605 N N . ALA A 1 82 ? -7.103 -19.305 7.357 1.00 94.06 82 ALA A N 1
ATOM 606 C CA . ALA A 1 82 ? -8.087 -20.324 7.700 1.00 94.06 82 ALA A CA 1
ATOM 607 C C . ALA A 1 82 ? -7.460 -21.729 7.741 1.00 94.06 82 ALA A C 1
ATOM 609 O O . ALA A 1 82 ? -7.652 -22.438 8.723 1.00 94.06 82 ALA A O 1
ATOM 610 N N . ILE A 1 83 ? -6.634 -22.078 6.748 1.00 94.06 83 ILE A N 1
ATOM 611 C CA . ILE A 1 83 ? -5.909 -23.360 6.701 1.00 94.06 83 ILE A CA 1
ATOM 612 C C . ILE A 1 83 ? -4.952 -23.503 7.894 1.00 94.06 83 ILE A C 1
ATOM 614 O O . ILE A 1 83 ? -4.937 -24.547 8.535 1.00 94.06 83 ILE A O 1
ATOM 618 N N . ILE A 1 84 ? -4.188 -22.455 8.229 1.00 96.94 84 ILE A N 1
ATOM 619 C CA . ILE A 1 84 ? -3.276 -22.460 9.389 1.00 96.94 84 ILE A CA 1
ATOM 620 C C . ILE A 1 84 ? -4.047 -22.671 10.700 1.00 96.94 84 ILE A C 1
ATOM 622 O O . ILE A 1 84 ? -3.554 -23.325 11.613 1.00 96.94 84 ILE A O 1
ATOM 626 N N . GLN A 1 85 ? -5.251 -22.106 10.797 1.00 96.62 85 GLN A N 1
ATOM 627 C CA . GLN A 1 85 ? -6.118 -22.197 11.973 1.00 96.62 85 GLN A CA 1
ATOM 628 C C . GLN A 1 85 ? -7.009 -23.449 11.984 1.00 96.62 85 GLN A C 1
ATOM 630 O O . GLN A 1 85 ? -7.898 -23.525 12.828 1.00 96.62 85 GLN A O 1
ATOM 635 N N . ASP A 1 86 ? -6.813 -24.384 11.049 1.00 94.88 86 ASP A N 1
ATOM 636 C CA . ASP A 1 86 ? -7.649 -25.578 10.872 1.00 94.88 86 ASP A CA 1
ATOM 637 C C . ASP A 1 86 ? -9.158 -25.260 10.805 1.00 94.88 86 ASP A C 1
ATOM 639 O O . ASP A 1 86 ? -10.015 -25.930 11.382 1.00 94.88 86 ASP A O 1
ATOM 643 N N . ARG A 1 87 ? -9.505 -24.172 10.106 1.00 94.00 87 ARG A N 1
ATOM 644 C CA . ARG A 1 87 ? -10.892 -23.802 9.804 1.00 94.00 87 ARG A CA 1
ATOM 645 C C . ARG A 1 87 ? -11.095 -23.617 8.310 1.00 94.00 87 ARG A C 1
ATOM 647 O O . ARG A 1 87 ? -10.189 -23.263 7.560 1.00 94.00 87 ARG A O 1
ATOM 654 N N . LEU A 1 88 ? -12.330 -23.806 7.865 1.00 88.12 88 LEU A N 1
ATOM 655 C CA . LEU A 1 88 ? -12.686 -23.561 6.474 1.00 88.12 88 LEU A CA 1
ATOM 656 C C . LEU A 1 88 ? -12.707 -22.052 6.197 1.00 88.12 88 LEU A C 1
ATOM 658 O O . LEU A 1 88 ? -13.321 -21.274 6.928 1.00 88.12 88 LEU A O 1
ATOM 662 N N . GLY A 1 89 ? -12.011 -21.646 5.134 1.00 88.25 89 GLY A N 1
ATOM 663 C CA . GLY A 1 89 ? -12.009 -20.271 4.640 1.00 88.25 89 GLY A CA 1
ATOM 664 C C . GLY A 1 89 ? -13.311 -19.893 3.916 1.00 88.25 89 GLY A C 1
ATOM 665 O O . GLY A 1 89 ? -14.324 -20.585 4.027 1.00 88.25 89 GLY A O 1
ATOM 666 N N . PRO A 1 90 ? -13.315 -18.795 3.143 1.00 86.62 90 PRO A N 1
ATOM 667 C CA . PRO A 1 90 ? -14.491 -18.365 2.386 1.00 86.62 90 PRO A CA 1
ATOM 668 C C . PRO A 1 90 ? -14.978 -19.443 1.395 1.00 86.62 90 PRO A C 1
ATOM 670 O O . PRO A 1 90 ? -14.239 -19.830 0.494 1.00 86.62 90 PRO A O 1
ATOM 673 N N . LEU A 1 91 ? -16.226 -19.910 1.546 1.00 84.38 91 LEU A N 1
ATOM 674 C CA . LEU A 1 91 ? -16.837 -20.955 0.697 1.00 84.38 91 LEU A CA 1
ATOM 675 C C . LEU A 1 91 ? -18.162 -20.544 0.027 1.00 84.38 91 LEU A C 1
ATOM 677 O O . LEU A 1 91 ? -18.539 -21.142 -0.973 1.00 84.38 91 LEU A O 1
ATOM 681 N N . HIS A 1 92 ? -18.869 -19.544 0.562 1.00 84.00 92 HIS A N 1
ATOM 682 C CA . HIS A 1 92 ? -20.274 -19.279 0.210 1.00 84.00 92 HIS A CA 1
ATOM 683 C C . HIS A 1 92 ? -20.462 -18.284 -0.948 1.00 84.00 92 HIS A C 1
ATOM 685 O O . HIS A 1 92 ? -21.429 -18.371 -1.699 1.00 84.00 92 HIS A O 1
ATOM 691 N N . THR A 1 93 ? -19.547 -17.331 -1.115 1.00 80.88 93 THR A N 1
ATOM 692 C CA . THR A 1 93 ? -19.705 -16.185 -2.026 1.00 80.88 93 THR A CA 1
ATOM 693 C C . THR A 1 93 ? -19.151 -16.522 -3.417 1.00 80.88 93 THR A C 1
ATOM 695 O O . THR A 1 93 ? -18.199 -15.906 -3.887 1.00 80.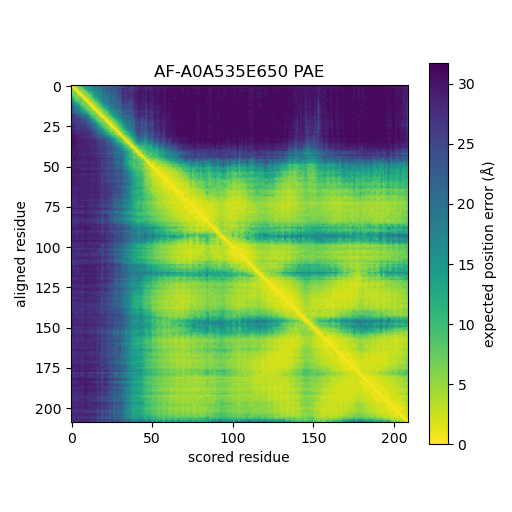88 93 THR A O 1
ATOM 698 N N . GLY A 1 94 ? -19.699 -17.563 -4.054 1.00 83.31 94 GLY A N 1
ATOM 699 C CA . GLY A 1 94 ? -19.267 -18.084 -5.363 1.00 83.31 94 GLY A CA 1
ATOM 700 C C . GLY A 1 94 ? -18.355 -19.323 -5.289 1.00 83.31 94 GLY A C 1
ATOM 701 O O . GLY A 1 94 ? -18.037 -19.789 -4.193 1.00 83.31 94 GLY A O 1
ATOM 702 N N . PRO A 1 95 ? -17.910 -19.873 -6.438 1.00 82.12 95 PRO A N 1
ATOM 703 C CA . PRO A 1 95 ? -17.031 -21.042 -6.469 1.00 82.12 95 PRO A CA 1
ATOM 704 C C . PRO A 1 95 ? -15.727 -20.740 -5.719 1.00 82.12 95 PRO A C 1
ATOM 706 O O . PRO A 1 95 ? -15.047 -19.751 -5.996 1.00 82.12 95 PRO A O 1
ATOM 709 N N . TRP A 1 96 ? -15.428 -21.557 -4.705 1.00 79.44 96 TRP A N 1
ATOM 710 C CA . TRP A 1 96 ? -14.315 -21.364 -3.762 1.00 79.44 96 TRP A CA 1
ATOM 711 C C . TRP A 1 96 ? -14.268 -19.988 -3.065 1.00 79.44 96 TRP A C 1
ATOM 713 O O . TRP A 1 96 ? -13.205 -19.594 -2.585 1.00 79.44 96 TRP A O 1
ATOM 723 N N . GLY A 1 97 ? -15.377 -19.243 -3.008 1.00 83.62 97 GLY A N 1
ATOM 724 C CA . GLY A 1 97 ? -15.447 -17.933 -2.350 1.00 83.62 97 GLY A CA 1
ATOM 725 C C . GLY A 1 97 ? -14.741 -16.785 -3.084 1.00 83.62 97 GLY A C 1
ATOM 726 O O . GLY A 1 97 ? -14.447 -15.767 -2.458 1.00 83.62 97 GLY A O 1
ATOM 727 N N . LEU A 1 98 ? -14.460 -16.921 -4.387 1.00 84.94 98 LEU A N 1
ATOM 728 C CA . LEU A 1 98 ? -13.747 -15.900 -5.173 1.00 84.94 98 LEU A CA 1
ATOM 729 C C . LEU A 1 98 ? -14.475 -14.548 -5.245 1.00 84.94 98 LEU A C 1
ATOM 731 O O . LEU A 1 98 ? -13.823 -13.509 -5.298 1.00 84.94 98 LEU A O 1
ATOM 735 N N . LEU A 1 99 ? -15.812 -14.527 -5.204 1.00 88.56 99 LEU A N 1
ATOM 736 C CA . LEU A 1 99 ? -16.572 -13.272 -5.281 1.00 88.56 99 LEU A CA 1
ATOM 737 C C . LEU A 1 99 ? -16.612 -12.519 -3.942 1.00 88.56 99 LEU A C 1
ATOM 739 O O . LEU A 1 99 ? -17.160 -11.420 -3.880 1.00 88.56 99 LEU A O 1
ATOM 743 N N . GLN A 1 100 ? -16.020 -13.062 -2.871 1.00 90.44 100 GLN A N 1
ATOM 744 C CA . GLN A 1 100 ? -16.014 -12.412 -1.559 1.00 90.44 100 GLN A CA 1
ATOM 745 C C . GLN A 1 100 ? -15.321 -11.045 -1.588 1.00 90.44 100 GLN A C 1
ATOM 747 O O . GLN A 1 100 ? -15.826 -10.091 -1.004 1.00 90.44 100 GLN A O 1
ATOM 752 N N . THR A 1 101 ? -14.176 -10.932 -2.262 1.00 89.12 101 THR A N 1
ATOM 753 C CA . THR A 1 101 ? -13.414 -9.675 -2.322 1.00 89.12 101 THR A CA 1
ATOM 754 C C . THR A 1 101 ? -14.152 -8.603 -3.119 1.00 89.12 101 THR A C 1
ATOM 756 O O . THR A 1 101 ? -14.139 -7.436 -2.731 1.00 89.12 101 THR A O 1
ATOM 759 N N . PHE A 1 102 ? -14.884 -8.998 -4.165 1.00 88.56 102 PHE A N 1
ATOM 760 C CA . PHE A 1 102 ? -15.783 -8.107 -4.902 1.00 88.56 102 PHE A CA 1
ATOM 761 C C . PHE A 1 102 ? -16.979 -7.660 -4.052 1.00 88.56 102 PHE A C 1
ATOM 763 O O . PHE A 1 102 ? -17.312 -6.475 -4.042 1.00 88.56 102 PHE A O 1
ATOM 770 N N . ALA A 1 103 ? -17.596 -8.572 -3.296 1.00 90.81 103 ALA A N 1
ATOM 771 C CA . ALA A 1 103 ? -18.688 -8.233 -2.384 1.00 90.81 103 ALA A CA 1
ATOM 772 C C . ALA A 1 103 ? -18.236 -7.252 -1.286 1.00 90.81 103 ALA A C 1
ATOM 774 O O . ALA A 1 103 ? -18.958 -6.306 -0.966 1.00 90.81 103 ALA A O 1
ATOM 775 N N . ASP A 1 104 ? -17.025 -7.430 -0.752 1.00 90.44 104 ASP A N 1
ATOM 776 C CA . ASP A 1 104 ? -16.447 -6.517 0.235 1.00 90.44 104 ASP A CA 1
ATOM 777 C C . ASP A 1 104 ? -16.172 -5.131 -0.364 1.00 90.44 104 ASP A C 1
ATOM 779 O O . ASP A 1 104 ? -16.464 -4.126 0.283 1.00 90.44 104 ASP A O 1
ATOM 783 N N . ALA A 1 105 ? -15.690 -5.055 -1.608 1.00 89.50 105 ALA A N 1
ATOM 784 C CA . ALA A 1 105 ? -15.493 -3.781 -2.299 1.00 89.50 105 ALA A CA 1
ATOM 785 C C . ALA A 1 105 ? -16.818 -3.023 -2.493 1.00 89.50 105 ALA A C 1
ATOM 787 O O . ALA A 1 105 ? -16.915 -1.850 -2.136 1.00 89.50 105 ALA A O 1
ATOM 788 N N . ILE A 1 106 ? -17.865 -3.702 -2.980 1.00 92.25 106 ILE A N 1
ATOM 789 C CA . ILE A 1 106 ? -19.204 -3.106 -3.148 1.00 92.25 106 ILE A CA 1
ATOM 790 C C . ILE A 1 106 ? -19.754 -2.634 -1.797 1.00 92.25 106 ILE A C 1
ATOM 792 O O . ILE A 1 106 ? -20.291 -1.531 -1.689 1.00 92.25 106 ILE A O 1
ATOM 796 N N . LYS A 1 107 ? -19.578 -3.440 -0.746 1.00 93.12 107 LYS A N 1
ATOM 797 C CA . LYS A 1 107 ? -19.996 -3.089 0.614 1.00 93.12 107 LYS A CA 1
ATOM 798 C C . LYS A 1 107 ? -19.286 -1.838 1.130 1.00 93.12 107 LYS A C 1
ATOM 800 O O . LYS A 1 107 ? -19.937 -1.022 1.774 1.00 93.12 107 LYS A O 1
ATOM 805 N N . LEU A 1 108 ? -17.981 -1.700 0.888 1.00 92.44 108 LEU A N 1
ATOM 806 C CA . LEU A 1 108 ? -17.211 -0.528 1.313 1.00 92.44 108 LEU A CA 1
ATOM 807 C C . LEU A 1 108 ? -17.615 0.731 0.536 1.00 92.44 108 LEU A C 1
ATOM 809 O O . LEU A 1 108 ? -17.732 1.786 1.147 1.00 92.44 108 LEU A O 1
ATOM 813 N N . LEU A 1 109 ? -17.906 0.618 -0.765 1.00 91.81 109 LEU A N 1
ATOM 814 C CA . LEU A 1 109 ? -18.395 1.741 -1.578 1.00 91.81 109 LEU A CA 1
ATOM 815 C C . LEU A 1 109 ? -19.799 2.205 -1.170 1.00 91.81 109 LEU A C 1
ATOM 817 O O . LEU A 1 109 ? -20.089 3.396 -1.198 1.00 91.81 109 LEU A O 1
ATOM 821 N N . GLY A 1 110 ? -20.670 1.271 -0.785 1.00 93.69 110 GLY A N 1
ATOM 822 C CA . GLY A 1 110 ? -22.007 1.580 -0.278 1.00 93.69 110 GLY A CA 1
ATOM 823 C C . GLY A 1 110 ? -22.033 2.001 1.194 1.00 93.69 110 GLY A C 1
ATOM 824 O O . GLY A 1 110 ? -23.110 2.273 1.727 1.00 93.69 110 GLY A O 1
ATOM 825 N N . LYS A 1 111 ? -20.884 2.008 1.883 1.00 94.81 111 LYS A N 1
ATOM 826 C CA . LYS A 1 111 ? -20.817 2.364 3.299 1.00 94.81 111 LYS A CA 1
ATOM 827 C C . LYS A 1 111 ? -20.748 3.880 3.454 1.00 94.81 111 LYS A C 1
ATOM 829 O O . LYS A 1 111 ? -19.959 4.543 2.796 1.00 94.81 111 LYS A O 1
ATOM 834 N N . GLU A 1 112 ? -21.564 4.412 4.359 1.00 92.25 112 GLU A N 1
ATOM 835 C CA . GLU A 1 112 ? -21.530 5.828 4.720 1.00 92.25 112 GLU A CA 1
ATOM 836 C C . GLU A 1 112 ? -20.150 6.224 5.266 1.00 92.25 112 GLU A C 1
ATOM 838 O O . GLU A 1 112 ? -19.638 5.595 6.198 1.00 92.25 112 GLU A O 1
ATOM 843 N N . ASP A 1 113 ? -19.574 7.282 4.695 1.00 86.38 113 ASP A N 1
ATOM 844 C CA . ASP A 1 113 ? -18.329 7.889 5.162 1.00 86.38 113 ASP A CA 1
ATOM 845 C C . ASP A 1 113 ? -18.612 8.829 6.346 1.00 86.38 113 ASP A C 1
ATOM 847 O O . ASP A 1 113 ? -18.920 10.015 6.193 1.00 86.38 113 ASP A O 1
ATOM 851 N N . ILE A 1 114 ? -18.570 8.271 7.558 1.00 87.31 114 ILE A N 1
ATOM 852 C CA . ILE A 1 114 ? -18.831 9.012 8.795 1.00 87.31 114 ILE A CA 1
ATOM 853 C C . ILE A 1 114 ? -17.533 9.656 9.287 1.00 87.31 114 ILE A C 1
ATOM 855 O O . ILE A 1 114 ? -16.607 8.974 9.729 1.00 87.31 114 ILE A O 1
ATOM 859 N N . ARG A 1 115 ? -17.505 10.991 9.325 1.00 83.38 115 ARG A N 1
ATOM 860 C CA . ARG A 1 115 ? -16.403 11.769 9.912 1.00 83.38 115 ARG A CA 1
ATOM 861 C C . ARG A 1 115 ? -16.786 12.346 11.273 1.00 83.38 115 ARG A C 1
ATOM 863 O O . ARG A 1 115 ? -17.849 12.948 11.430 1.00 83.38 115 ARG A O 1
ATOM 870 N N . ALA A 1 116 ? -15.889 12.236 12.253 1.00 83.75 116 ALA A N 1
ATOM 871 C CA . ALA A 1 116 ? -16.093 12.855 13.558 1.00 83.75 116 ALA A CA 1
ATOM 872 C C . ALA A 1 116 ? -16.048 14.395 13.472 1.00 83.75 116 ALA A C 1
ATOM 874 O O . ALA A 1 116 ? -15.317 14.989 12.679 1.00 83.75 116 ALA A O 1
ATOM 875 N N . ARG A 1 117 ? -16.854 15.067 14.304 1.00 82.81 117 ARG A N 1
ATOM 876 C CA . ARG A 1 117 ? -17.068 16.525 14.227 1.00 82.81 117 ARG A CA 1
ATOM 877 C C . ARG A 1 117 ? -15.817 17.352 14.542 1.00 82.81 117 ARG A C 1
ATOM 879 O O . ARG A 1 117 ? -15.668 18.438 13.996 1.00 82.81 117 ARG A O 1
ATOM 886 N N . LEU A 1 118 ? -14.953 16.851 15.424 1.00 88.00 118 LEU A N 1
ATOM 887 C CA . LEU A 1 118 ? -13.758 17.553 15.910 1.00 88.00 118 LEU A CA 1
ATOM 888 C C . LEU A 1 118 ? -12.484 17.218 15.111 1.00 88.00 118 LEU A C 1
ATOM 890 O O . LEU A 1 118 ? -11.405 17.673 15.474 1.00 88.00 118 LEU A O 1
ATOM 894 N N . THR A 1 119 ? -12.588 16.411 14.057 1.00 89.12 119 THR A N 1
ATOM 895 C CA . THR A 1 119 ? -11.466 15.984 13.208 1.00 89.12 119 THR A CA 1
ATOM 896 C C . THR A 1 119 ? -11.018 17.106 12.269 1.00 89.12 119 THR A C 1
ATOM 898 O O . THR A 1 119 ? -11.854 17.829 11.716 1.00 89.12 119 THR A O 1
ATOM 901 N N . ASP A 1 120 ? -9.708 17.217 12.032 1.00 89.75 120 ASP A N 1
ATOM 902 C CA . ASP A 1 120 ? -9.180 18.126 11.012 1.00 89.75 120 ASP A CA 1
ATOM 903 C C . ASP A 1 120 ? -9.522 17.598 9.612 1.00 89.75 120 ASP A C 1
ATOM 905 O O . ASP A 1 120 ? -9.073 16.531 9.196 1.00 89.75 120 ASP A O 1
ATOM 909 N N . LYS A 1 121 ? -10.341 18.350 8.874 1.00 85.88 121 LYS A N 1
ATOM 910 C CA . LYS A 1 121 ? -10.909 17.912 7.595 1.00 85.88 121 LYS A CA 1
ATOM 911 C C . LYS A 1 121 ? -9.855 17.719 6.510 1.00 85.88 121 LYS A C 1
ATOM 913 O O . LYS A 1 121 ? -10.009 16.803 5.704 1.00 85.88 121 LYS A O 1
ATOM 918 N N . TRP A 1 122 ? -8.842 18.582 6.468 1.00 88.75 122 TRP A N 1
ATOM 919 C CA . TRP A 1 122 ? -7.864 18.589 5.383 1.00 88.75 122 TRP A CA 1
ATOM 920 C C . TRP A 1 122 ? -6.878 17.446 5.551 1.00 88.75 122 TRP A C 1
ATOM 922 O O . TRP A 1 122 ? -6.709 16.638 4.639 1.00 88.75 122 TRP A O 1
ATOM 932 N N . PHE A 1 123 ? -6.298 17.321 6.743 1.00 90.06 123 PHE A N 1
ATOM 933 C CA . PHE A 1 123 ? -5.331 16.264 7.015 1.00 90.06 123 PHE A CA 1
ATOM 934 C C . PHE A 1 123 ? -5.980 14.882 7.076 1.00 90.06 123 PHE A C 1
ATOM 936 O O . PHE A 1 123 ? -5.379 13.924 6.605 1.00 90.06 123 PHE A O 1
ATOM 943 N N . PHE A 1 124 ? -7.214 14.758 7.576 1.00 89.75 124 PHE A N 1
ATOM 944 C CA . PHE A 1 124 ? -7.887 13.457 7.649 1.00 89.75 124 PHE A CA 1
ATOM 945 C C . PHE A 1 124 ? -8.242 12.902 6.265 1.00 89.75 124 PHE A C 1
ATOM 947 O O . PHE A 1 124 ? -8.114 11.703 6.039 1.00 89.75 124 PHE A O 1
ATOM 954 N N . LEU A 1 125 ? -8.634 13.770 5.325 1.00 90.44 125 LEU A N 1
ATOM 955 C CA . LEU A 1 125 ? -8.927 13.363 3.949 1.00 90.44 125 LEU A CA 1
ATOM 956 C C . LEU A 1 125 ? -7.647 13.130 3.132 1.00 90.44 125 LEU A C 1
ATOM 958 O O . LEU A 1 125 ? -7.604 12.231 2.297 1.00 90.44 125 LEU A O 1
ATOM 962 N N . ALA A 1 126 ? -6.601 13.926 3.370 1.00 90.62 126 ALA A N 1
ATOM 963 C CA . ALA A 1 126 ? -5.334 13.803 2.654 1.00 90.62 126 ALA A CA 1
ATOM 964 C C . ALA A 1 126 ? -4.462 12.640 3.155 1.00 90.62 126 ALA A C 1
ATOM 966 O O . ALA A 1 126 ? -3.651 12.124 2.388 1.00 90.62 126 ALA A O 1
ATOM 967 N N . ALA A 1 127 ? -4.610 12.215 4.413 1.00 90.31 127 ALA A N 1
ATOM 968 C CA . ALA A 1 127 ? -3.723 11.226 5.019 1.00 90.31 127 ALA A CA 1
ATOM 969 C C . ALA A 1 127 ? -3.650 9.889 4.254 1.00 90.31 127 ALA A C 1
ATOM 971 O O . ALA A 1 127 ? -2.529 9.451 3.984 1.00 90.31 127 ALA A O 1
ATOM 972 N N . PRO A 1 128 ? -4.764 9.259 3.820 1.00 90.62 128 PRO A N 1
ATOM 973 C CA . PRO A 1 128 ? -4.690 8.053 2.996 1.00 90.62 128 PRO A CA 1
ATOM 974 C C . PRO A 1 128 ? -3.911 8.289 1.696 1.00 90.62 128 PRO A C 1
ATOM 976 O O . PRO A 1 128 ? -3.037 7.500 1.346 1.00 90.62 128 PRO A O 1
ATOM 979 N N . SER A 1 129 ? -4.153 9.410 1.014 1.00 91.31 129 SER A N 1
ATOM 980 C CA . SER A 1 129 ? -3.470 9.763 -0.237 1.00 91.31 129 SER A CA 1
ATOM 981 C C . SER A 1 129 ? -1.962 9.959 -0.053 1.00 91.31 129 SER A C 1
ATOM 983 O O . SER A 1 129 ? -1.182 9.557 -0.917 1.00 91.31 129 SER A O 1
ATOM 985 N N . ILE A 1 130 ? -1.538 10.529 1.080 1.00 92.06 130 ILE A N 1
ATOM 986 C CA . ILE A 1 130 ? -0.117 10.706 1.428 1.00 92.06 130 ILE A CA 1
ATOM 987 C C . ILE A 1 130 ? 0.578 9.353 1.625 1.00 92.06 130 ILE A C 1
ATOM 989 O O . ILE A 1 130 ? 1.749 9.234 1.289 1.00 92.06 130 ILE A O 1
ATOM 993 N N . VAL A 1 131 ? -0.125 8.334 2.128 1.00 91.94 131 VAL A N 1
ATOM 994 C CA . VAL A 1 131 ? 0.423 6.973 2.281 1.00 91.94 131 VAL A CA 1
ATOM 995 C C . VAL A 1 131 ? 0.441 6.228 0.941 1.00 91.94 131 VAL A C 1
ATOM 997 O O . VAL A 1 131 ? 1.425 5.568 0.613 1.00 91.94 131 VAL A O 1
ATOM 1000 N N . PHE A 1 132 ? -0.613 6.354 0.132 1.00 90.19 132 PHE A N 1
ATOM 1001 C CA . PHE A 1 132 ? -0.705 5.664 -1.161 1.00 90.19 132 PHE A CA 1
ATOM 1002 C C . PHE A 1 132 ? 0.243 6.225 -2.231 1.00 90.19 132 PHE A C 1
ATOM 1004 O O . PHE A 1 132 ? 0.729 5.466 -3.067 1.00 90.19 132 PHE A O 1
ATOM 1011 N N . SER A 1 133 ? 0.530 7.528 -2.214 1.00 91.25 133 SER A N 1
ATOM 1012 C CA . SER A 1 133 ? 1.411 8.177 -3.196 1.00 91.25 133 SER A CA 1
ATOM 1013 C C . SER A 1 133 ? 2.822 7.553 -3.275 1.00 91.25 133 SER A C 1
ATOM 1015 O O . SER A 1 133 ? 3.185 7.062 -4.347 1.00 91.25 133 SER A O 1
ATOM 1017 N N . PRO A 1 134 ? 3.609 7.470 -2.181 1.00 91.62 134 PRO A N 1
ATOM 1018 C CA . PRO A 1 134 ? 4.925 6.828 -2.199 1.00 91.62 134 PRO A CA 1
ATOM 1019 C C . PRO A 1 134 ? 4.851 5.324 -2.496 1.00 91.62 134 PRO A C 1
ATOM 1021 O O . PRO A 1 134 ? 5.737 4.794 -3.164 1.00 91.62 134 PRO A O 1
ATOM 1024 N N . MET A 1 135 ? 3.777 4.636 -2.087 1.00 88.88 135 MET A N 1
ATOM 1025 C CA . MET A 1 135 ? 3.565 3.226 -2.432 1.00 88.88 135 MET A CA 1
ATOM 1026 C C . MET A 1 135 ? 3.466 3.032 -3.951 1.00 88.88 135 MET A C 1
ATOM 1028 O O . MET A 1 135 ? 4.136 2.160 -4.500 1.00 88.88 135 MET A O 1
ATOM 1032 N N . LEU A 1 136 ? 2.671 3.848 -4.645 1.00 87.38 136 LEU A N 1
ATOM 1033 C CA . LEU A 1 136 ? 2.553 3.773 -6.104 1.00 87.38 136 LEU A CA 1
ATOM 1034 C C . LEU A 1 136 ? 3.836 4.234 -6.804 1.00 87.38 136 LEU A C 1
ATOM 1036 O O . LEU A 1 136 ? 4.256 3.614 -7.779 1.00 87.38 136 LEU A O 1
ATOM 1040 N N . ALA A 1 137 ? 4.488 5.274 -6.280 1.00 88.25 137 ALA A N 1
ATOM 1041 C CA . ALA A 1 137 ? 5.745 5.790 -6.816 1.00 88.25 137 ALA A CA 1
ATOM 1042 C C . ALA A 1 137 ? 6.880 4.744 -6.772 1.00 88.25 137 ALA A C 1
ATOM 1044 O O . ALA A 1 137 ? 7.705 4.690 -7.682 1.00 88.25 137 ALA A O 1
ATOM 1045 N N . SER A 1 138 ? 6.879 3.850 -5.777 1.00 88.19 138 SER A N 1
ATOM 1046 C CA . SER A 1 138 ? 7.898 2.798 -5.635 1.00 88.19 138 SER A CA 1
ATOM 1047 C C . SER A 1 138 ? 7.972 1.833 -6.833 1.00 88.19 138 SER A C 1
ATOM 1049 O O . SER A 1 138 ? 9.048 1.349 -7.181 1.00 88.19 138 SER A O 1
ATOM 1051 N N . TYR A 1 139 ? 6.864 1.618 -7.551 1.00 85.38 139 TYR A N 1
ATOM 1052 C CA . TYR A 1 139 ? 6.823 0.717 -8.710 1.00 85.38 139 TYR A CA 1
ATOM 1053 C C . TYR A 1 139 ? 7.581 1.240 -9.937 1.00 85.38 139 TYR A C 1
ATOM 1055 O O . TYR A 1 139 ? 7.832 0.472 -10.864 1.00 85.38 139 TYR A O 1
ATOM 1063 N N . VAL A 1 140 ? 7.975 2.517 -9.961 1.00 83.31 140 VAL A N 1
ATOM 1064 C CA . VAL A 1 140 ? 8.699 3.123 -11.093 1.00 83.31 140 VAL A CA 1
ATOM 1065 C C . VAL A 1 140 ? 10.087 2.503 -11.291 1.00 83.31 140 VAL A C 1
ATOM 1067 O O . VAL A 1 140 ? 10.552 2.392 -12.427 1.00 83.31 140 VAL A O 1
ATOM 1070 N N . VAL A 1 141 ? 10.734 2.087 -10.199 1.00 83.94 141 VAL A N 1
ATOM 1071 C CA . VAL A 1 141 ? 12.114 1.567 -10.200 1.00 83.94 141 VAL A CA 1
ATOM 1072 C C . VAL A 1 141 ? 12.167 0.058 -10.443 1.00 83.94 141 VAL A C 1
ATOM 1074 O O . VAL A 1 141 ? 13.216 -0.471 -10.799 1.00 83.94 141 VAL A O 1
ATOM 1077 N N . ILE A 1 142 ? 11.053 -0.657 -10.269 1.00 83.19 142 ILE A N 1
ATOM 1078 C CA . ILE A 1 142 ? 11.038 -2.119 -10.352 1.00 83.19 142 ILE A CA 1
ATOM 1079 C C . ILE A 1 142 ? 11.107 -2.556 -11.828 1.00 83.19 142 ILE A C 1
ATOM 1081 O O . ILE A 1 142 ? 10.214 -2.212 -12.608 1.00 83.19 142 ILE A O 1
ATOM 1085 N N . PRO A 1 143 ? 12.130 -3.333 -12.237 1.00 82.06 143 PRO A N 1
ATOM 1086 C CA . PRO A 1 143 ? 12.201 -3.877 -13.587 1.00 82.06 143 PRO A CA 1
ATOM 1087 C C . PRO A 1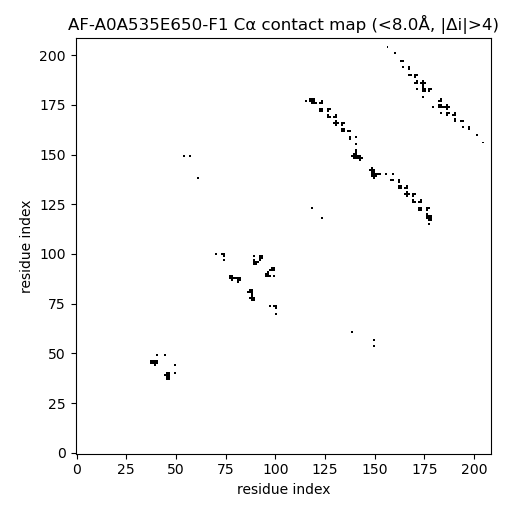 143 ? 11.260 -5.083 -13.718 1.00 82.06 143 PRO A C 1
ATOM 1089 O O . PRO A 1 143 ? 11.434 -6.089 -13.033 1.00 82.06 143 PRO A O 1
ATOM 1092 N N . PHE A 1 144 ? 10.271 -5.009 -14.613 1.00 78.25 144 PHE A N 1
ATOM 1093 C CA . PHE A 1 144 ? 9.337 -6.124 -14.845 1.00 78.25 144 PHE A CA 1
ATOM 1094 C C . PHE A 1 144 ? 9.863 -7.129 -15.877 1.00 78.25 144 PHE A C 1
ATOM 1096 O O . PHE A 1 144 ? 9.592 -8.323 -15.777 1.00 78.25 144 PHE A O 1
ATOM 1103 N N . ALA A 1 145 ? 10.611 -6.651 -16.874 1.00 74.31 145 ALA A N 1
ATOM 1104 C CA . ALA A 1 145 ? 11.245 -7.470 -17.905 1.00 74.31 145 ALA A CA 1
ATOM 1105 C C . ALA A 1 145 ? 12.456 -6.729 -18.506 1.00 74.31 145 ALA A C 1
ATOM 1107 O O . ALA A 1 145 ? 12.564 -5.510 -18.340 1.00 74.31 145 ALA A O 1
ATOM 1108 N N . PRO A 1 146 ? 13.355 -7.413 -19.240 1.00 69.88 146 PRO A N 1
ATOM 1109 C CA . PRO A 1 146 ? 14.442 -6.752 -19.961 1.00 69.88 146 PRO A CA 1
ATOM 1110 C C . PRO A 1 146 ? 13.901 -5.662 -20.900 1.00 69.88 146 PRO A C 1
ATOM 1112 O O . PRO A 1 146 ? 13.088 -5.940 -21.779 1.00 69.88 146 PRO A O 1
ATOM 1115 N N . GLY A 1 147 ? 14.315 -4.409 -20.692 1.00 68.38 147 GLY A N 1
ATOM 1116 C CA . GLY A 1 147 ? 13.838 -3.251 -21.461 1.00 68.38 147 GLY A CA 1
ATOM 1117 C C . GLY A 1 147 ? 12.476 -2.679 -21.031 1.00 68.38 147 GLY A C 1
ATOM 1118 O O . GLY A 1 147 ? 12.062 -1.656 -21.577 1.00 68.38 147 GLY A O 1
ATOM 1119 N N . ILE A 1 148 ? 11.798 -3.278 -20.043 1.00 66.88 148 ILE A N 1
ATOM 1120 C CA . ILE A 1 148 ? 10.547 -2.774 -19.453 1.00 66.88 148 ILE A CA 1
ATOM 1121 C C . ILE A 1 148 ? 10.833 -2.304 -18.024 1.00 66.88 148 ILE A C 1
ATOM 1123 O O . ILE A 1 148 ? 10.644 -3.033 -17.046 1.00 66.88 148 ILE A O 1
ATOM 1127 N N . VAL A 1 149 ? 11.308 -1.063 -17.929 1.00 67.94 149 VAL A N 1
ATOM 1128 C CA . VAL A 1 149 ? 11.562 -0.342 -16.674 1.00 67.94 149 VAL A CA 1
ATOM 1129 C C . VAL A 1 149 ? 10.817 0.991 -16.736 1.00 67.94 149 VAL A C 1
ATOM 1131 O O . VAL A 1 149 ? 10.805 1.636 -17.787 1.00 67.94 149 VAL A O 1
ATOM 1134 N N . GLY A 1 150 ? 10.166 1.392 -15.639 1.00 67.50 150 GLY A N 1
ATOM 1135 C CA . GLY A 1 150 ? 9.401 2.642 -15.574 1.00 67.50 150 GLY A CA 1
ATOM 1136 C C . GLY A 1 150 ? 10.295 3.868 -15.767 1.00 67.50 150 GLY A C 1
ATOM 1137 O O . GLY A 1 150 ? 10.096 4.647 -16.701 1.00 67.50 150 GLY A O 1
ATOM 1138 N N . ALA A 1 151 ? 11.318 3.996 -14.924 1.00 72.81 151 ALA A N 1
ATOM 1139 C CA . ALA A 1 151 ? 12.429 4.916 -15.126 1.00 72.81 151 ALA A CA 1
ATOM 1140 C C . ALA A 1 151 ? 13.727 4.263 -14.649 1.00 72.81 151 ALA A C 1
ATOM 1142 O O . ALA A 1 151 ? 13.800 3.766 -13.526 1.00 72.81 151 ALA A O 1
ATOM 1143 N N . ASP A 1 152 ? 14.746 4.278 -15.505 1.00 77.75 152 ASP A N 1
ATOM 1144 C CA . ASP A 1 152 ? 16.079 3.820 -15.132 1.00 77.75 152 ASP A CA 1
ATOM 1145 C C . ASP A 1 152 ? 16.777 4.925 -14.327 1.00 77.75 152 ASP A C 1
ATOM 1147 O O . ASP A 1 152 ? 17.132 5.984 -14.852 1.00 77.75 152 ASP A O 1
ATOM 1151 N N . LEU A 1 153 ? 16.865 4.714 -13.015 1.00 83.19 153 LEU A N 1
ATOM 1152 C CA . LEU A 1 153 ? 17.420 5.656 -12.052 1.00 83.19 153 LEU A CA 1
ATOM 1153 C C . LEU A 1 153 ? 18.729 5.088 -11.508 1.00 83.19 153 LEU A C 1
ATOM 1155 O O . LEU A 1 153 ? 18.721 4.089 -10.791 1.00 83.19 153 LEU A O 1
ATOM 1159 N N . ASN A 1 154 ? 19.836 5.807 -11.721 1.00 86.00 154 ASN A N 1
ATOM 1160 C CA . ASN A 1 154 ? 21.151 5.458 -11.157 1.00 86.00 154 ASN A CA 1
ATOM 1161 C C . ASN A 1 154 ? 21.140 5.338 -9.615 1.00 86.00 154 ASN A C 1
ATOM 1163 O O . ASN A 1 154 ? 22.013 4.707 -9.033 1.00 86.00 154 ASN A O 1
ATOM 1167 N N . VAL A 1 155 ? 20.153 5.948 -8.948 1.00 88.38 155 VAL A N 1
ATOM 1168 C CA . VAL A 1 155 ? 19.956 5.949 -7.487 1.00 88.38 155 VAL A CA 1
ATOM 1169 C C . VAL A 1 155 ? 18.642 5.268 -7.071 1.00 88.38 155 VAL A C 1
ATOM 1171 O O . VAL A 1 155 ? 17.961 5.714 -6.147 1.00 88.38 155 VAL A O 1
ATOM 1174 N N . GLY A 1 156 ? 18.265 4.175 -7.744 1.00 86.25 156 GLY A N 1
ATOM 1175 C CA . GLY A 1 156 ? 17.004 3.462 -7.495 1.00 86.25 156 GLY A CA 1
ATOM 1176 C C . GLY A 1 156 ? 16.817 2.952 -6.054 1.00 86.25 156 GLY A C 1
ATOM 1177 O O . GLY A 1 156 ? 15.743 3.105 -5.475 1.00 86.25 156 GLY A O 1
ATOM 1178 N N . LEU A 1 157 ? 17.868 2.413 -5.428 1.00 87.94 157 LEU A N 1
ATOM 1179 C CA . LEU A 1 157 ? 17.826 1.915 -4.040 1.00 87.94 157 LEU A CA 1
ATOM 1180 C C . LEU A 1 157 ? 17.574 3.030 -3.009 1.00 87.94 157 LEU A C 1
ATOM 1182 O O . LEU A 1 157 ? 16.760 2.875 -2.094 1.00 87.94 157 LEU A O 1
ATOM 1186 N N . LEU A 1 158 ? 18.237 4.178 -3.180 1.00 89.75 158 LEU A N 1
ATOM 1187 C CA . LEU A 1 158 ? 18.037 5.353 -2.325 1.00 89.75 158 LEU A CA 1
ATOM 1188 C C . LEU A 1 158 ? 16.636 5.942 -2.512 1.00 89.75 158 LEU A C 1
ATOM 1190 O O . LEU A 1 158 ? 16.003 6.349 -1.537 1.00 89.75 158 LEU A O 1
ATOM 1194 N N . TYR A 1 159 ? 16.126 5.932 -3.746 1.00 90.69 159 TYR A N 1
ATOM 1195 C CA . TYR A 1 159 ? 14.760 6.348 -4.048 1.00 90.69 159 TYR A CA 1
ATOM 1196 C C . TYR A 1 159 ? 13.725 5.492 -3.305 1.00 90.69 159 TYR A C 1
ATOM 1198 O O . TYR A 1 159 ? 12.880 6.039 -2.597 1.00 90.69 159 TYR A O 1
ATOM 1206 N N . MET A 1 160 ? 13.833 4.161 -3.386 1.00 89.00 160 MET A N 1
ATOM 1207 C CA . MET A 1 160 ? 12.916 3.237 -2.699 1.00 89.00 160 MET A CA 1
ATOM 1208 C C . MET A 1 160 ? 12.926 3.437 -1.179 1.00 89.00 160 MET A C 1
ATOM 1210 O O . MET A 1 160 ? 11.873 3.466 -0.546 1.00 89.00 160 MET A O 1
ATOM 1214 N N . THR A 1 161 ? 14.112 3.643 -0.606 1.00 89.94 161 THR A N 1
ATOM 1215 C CA . THR A 1 161 ? 14.274 3.914 0.829 1.00 89.94 161 THR A CA 1
ATOM 1216 C C . THR A 1 161 ? 13.635 5.248 1.226 1.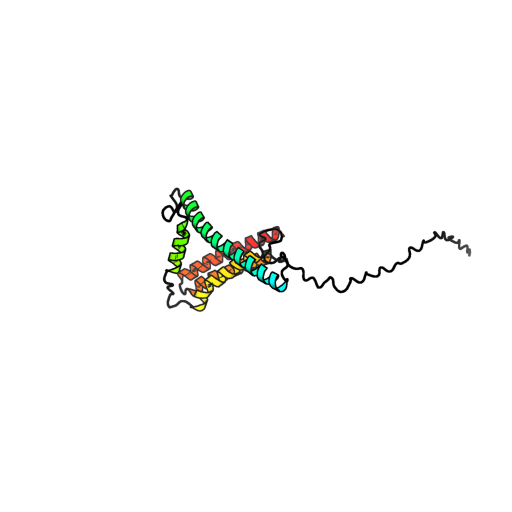00 89.94 161 THR A C 1
ATOM 1218 O O . THR A 1 161 ? 12.921 5.319 2.220 1.00 89.94 161 THR A O 1
ATOM 1221 N N . THR A 1 162 ? 13.824 6.298 0.420 1.00 91.25 162 THR A N 1
ATOM 1222 C CA . THR A 1 162 ? 13.246 7.629 0.679 1.00 91.25 162 THR A CA 1
ATOM 1223 C C . THR A 1 162 ? 11.716 7.590 0.677 1.00 91.25 162 THR A C 1
ATOM 1225 O O . THR A 1 162 ? 11.073 8.213 1.523 1.00 91.25 162 THR A O 1
ATOM 1228 N N . LEU A 1 163 ? 11.118 6.835 -0.249 1.00 92.12 163 LEU A N 1
ATOM 1229 C CA . LEU A 1 163 ? 9.668 6.649 -0.297 1.00 92.12 163 LEU A CA 1
ATOM 1230 C C . LEU A 1 163 ? 9.134 5.887 0.926 1.00 92.12 163 LEU A C 1
ATOM 1232 O O . LEU A 1 163 ? 8.066 6.241 1.429 1.00 92.12 163 LEU A O 1
ATOM 1236 N N . GLY A 1 164 ? 9.889 4.908 1.437 1.00 89.44 164 GLY A N 1
ATOM 1237 C CA . GLY A 1 164 ? 9.586 4.221 2.700 1.00 89.44 164 GLY A CA 1
ATOM 1238 C C . GLY A 1 164 ? 9.476 5.191 3.882 1.00 89.44 164 GLY A C 1
ATOM 1239 O O . GLY A 1 164 ? 8.467 5.201 4.600 1.00 89.44 164 GLY A O 1
ATOM 1240 N N . SER A 1 165 ? 10.426 6.120 4.005 1.00 89.56 165 SER A N 1
ATOM 1241 C CA . SER A 1 165 ? 10.397 7.114 5.082 1.00 89.56 165 SER A CA 1
ATOM 1242 C C . SER A 1 165 ? 9.208 8.079 4.958 1.00 89.56 165 SER A C 1
ATOM 1244 O O . SER A 1 165 ? 8.636 8.504 5.966 1.00 89.56 165 SER A O 1
ATOM 1246 N N . MET A 1 166 ? 8.768 8.398 3.732 1.00 91.44 166 MET A N 1
ATOM 1247 C CA . MET A 1 166 ? 7.587 9.248 3.507 1.00 91.44 166 MET A CA 1
ATOM 1248 C C . MET A 1 166 ? 6.284 8.583 3.972 1.00 91.44 166 MET A C 1
ATOM 1250 O O . MET A 1 166 ? 5.410 9.272 4.507 1.00 91.44 166 MET A O 1
ATOM 1254 N N . THR A 1 167 ? 6.144 7.259 3.831 1.00 91.75 167 THR A N 1
ATOM 1255 C CA . THR A 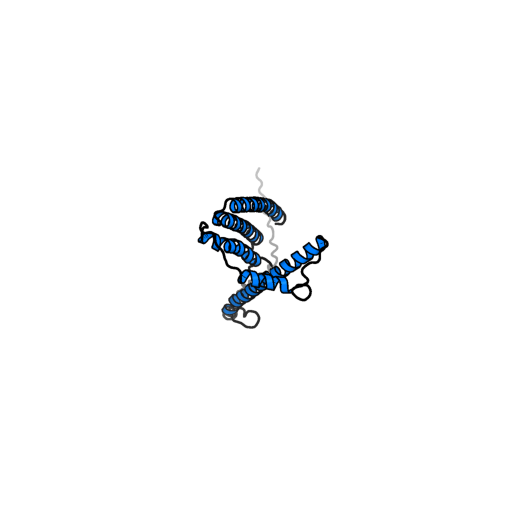1 167 ? 4.940 6.545 4.300 1.00 91.75 167 THR A CA 1
ATOM 1256 C C . THR A 1 167 ? 4.711 6.682 5.809 1.00 91.75 167 THR A C 1
ATOM 1258 O O . THR A 1 167 ? 3.562 6.795 6.244 1.00 91.75 167 THR A O 1
ATOM 1261 N N . VAL A 1 168 ? 5.779 6.740 6.614 1.00 92.62 168 VAL A N 1
ATOM 1262 C CA . VAL A 1 168 ? 5.680 6.888 8.079 1.00 92.62 168 VAL A CA 1
ATOM 1263 C C . VAL A 1 168 ? 5.008 8.209 8.464 1.00 92.62 168 VAL A C 1
ATOM 1265 O O . VAL A 1 168 ? 4.155 8.236 9.356 1.00 92.62 168 VAL A O 1
ATOM 1268 N N . LEU A 1 169 ? 5.332 9.297 7.760 1.00 91.62 169 LEU A N 1
ATOM 1269 C CA . LEU A 1 169 ? 4.721 10.609 7.995 1.00 91.62 169 LEU A CA 1
ATOM 1270 C C . LEU A 1 169 ? 3.207 10.573 7.762 1.00 91.62 169 LEU A C 1
ATOM 1272 O O . LEU A 1 169 ? 2.450 11.126 8.561 1.00 91.62 169 LEU A O 1
ATOM 1276 N N . GLY A 1 170 ? 2.752 9.871 6.720 1.00 92.12 170 GLY A N 1
ATOM 1277 C CA . GLY A 1 170 ? 1.326 9.714 6.432 1.00 92.12 170 GLY A CA 1
ATOM 1278 C C . GLY A 1 170 ? 0.555 9.035 7.571 1.00 92.12 170 GLY A C 1
ATOM 1279 O O . GLY A 1 170 ? -0.544 9.471 7.918 1.00 92.12 170 GLY A O 1
ATOM 1280 N N . ILE A 1 171 ? 1.155 8.032 8.221 1.00 92.56 171 ILE A N 1
ATOM 1281 C CA . ILE A 1 171 ? 0.546 7.312 9.354 1.00 92.56 171 ILE A CA 1
ATOM 1282 C C . ILE A 1 171 ? 0.419 8.219 10.587 1.00 92.56 171 ILE A C 1
ATOM 1284 O O . ILE A 1 171 ? -0.622 8.225 11.249 1.00 92.56 171 ILE A O 1
ATOM 1288 N N . VAL A 1 172 ? 1.443 9.026 10.884 1.00 93.69 172 VAL A N 1
ATOM 1289 C CA . VAL A 1 172 ? 1.404 9.973 12.013 1.00 93.69 172 VAL A CA 1
ATOM 1290 C C . VAL A 1 172 ? 0.354 11.059 11.778 1.00 93.69 172 VAL A C 1
ATOM 1292 O O . VAL A 1 172 ? -0.427 11.360 12.683 1.00 93.69 172 VAL A O 1
ATOM 1295 N N . ILE A 1 173 ? 0.286 11.604 10.560 1.00 93.50 173 ILE A N 1
ATOM 1296 C CA . ILE A 1 173 ? -0.714 12.612 10.180 1.00 93.50 173 ILE A CA 1
ATOM 1297 C C . ILE A 1 173 ? -2.130 12.029 10.281 1.00 93.50 173 ILE A C 1
ATOM 1299 O O . ILE A 1 173 ? -3.012 12.701 10.813 1.00 93.50 173 ILE A O 1
ATOM 1303 N N . ALA A 1 174 ? -2.351 10.778 9.857 1.00 92.00 174 ALA A N 1
ATOM 1304 C CA . ALA A 1 174 ? -3.641 10.099 10.013 1.00 92.00 174 ALA A CA 1
ATOM 1305 C C . ALA A 1 174 ? -4.063 9.994 11.491 1.00 92.00 174 ALA A C 1
ATOM 1307 O O . ALA A 1 174 ? -5.204 10.308 11.851 1.00 92.00 174 ALA A O 1
ATOM 1308 N N . GLY A 1 175 ? -3.125 9.599 12.360 1.00 91.81 175 GLY A N 1
ATOM 1309 C CA . GLY A 1 175 ? -3.344 9.504 13.804 1.00 91.81 175 GLY A CA 1
ATOM 1310 C C . GLY A 1 175 ? -3.666 10.861 14.435 1.00 91.81 175 GLY A C 1
ATOM 1311 O O . GLY A 1 175 ? -4.649 10.982 15.169 1.00 91.81 175 GLY A O 1
ATOM 1312 N N . TRP A 1 176 ? -2.894 11.896 14.098 1.00 92.25 176 TRP A N 1
ATOM 1313 C CA . TRP A 1 176 ? -3.091 13.262 14.592 1.00 92.25 176 TRP A CA 1
ATOM 1314 C C . TRP A 1 176 ? -4.409 13.883 14.113 1.00 92.25 176 TRP A C 1
ATOM 1316 O O . TRP A 1 176 ? -5.187 14.391 14.923 1.00 92.25 176 TRP A O 1
ATOM 1326 N N . ALA A 1 177 ? -4.708 13.787 12.814 1.00 93.19 177 ALA A N 1
ATOM 1327 C CA . ALA A 1 177 ? -5.879 14.415 12.203 1.00 93.19 177 ALA A CA 1
ATOM 1328 C C . ALA A 1 177 ? -7.204 13.912 12.791 1.00 93.19 177 ALA A C 1
ATOM 1330 O O . ALA A 1 177 ? -8.169 14.672 12.883 1.00 93.19 177 ALA A O 1
ATOM 1331 N N . SER A 1 178 ? -7.236 12.651 13.237 1.00 89.62 178 SER A N 1
ATOM 1332 C CA . SER A 1 178 ? -8.417 12.014 13.831 1.00 89.62 178 SER A CA 1
ATOM 1333 C C . SER A 1 178 ? -8.914 12.667 15.133 1.00 89.62 178 SER A C 1
ATOM 1335 O O . SER A 1 178 ? -10.050 12.410 15.530 1.00 89.62 178 SER A O 1
ATOM 1337 N N . ASN A 1 179 ? -8.110 13.528 15.775 1.00 91.88 179 ASN A N 1
ATOM 1338 C CA . ASN A 1 179 ? -8.418 14.218 17.035 1.00 91.88 179 ASN A CA 1
ATOM 1339 C C . ASN A 1 179 ? -8.948 13.281 18.144 1.00 91.88 179 ASN A C 1
ATOM 1341 O O . ASN A 1 179 ? -9.903 13.583 18.862 1.00 91.88 179 ASN A O 1
ATOM 1345 N N . ASN A 1 180 ? -8.327 12.106 18.274 1.00 91.56 180 ASN A N 1
ATOM 1346 C CA . ASN A 1 180 ? -8.617 11.133 19.322 1.00 91.56 180 ASN A CA 1
ATOM 1347 C C . ASN A 1 180 ? -7.311 10.631 19.950 1.00 91.56 180 ASN A C 1
ATOM 1349 O O . ASN A 1 180 ? -6.442 10.108 19.252 1.00 91.56 180 ASN A O 1
ATOM 1353 N N . LYS A 1 181 ? -7.202 10.721 21.284 1.00 93.88 181 LYS A N 1
ATOM 1354 C CA . LYS A 1 181 ? -6.019 10.278 22.043 1.00 93.88 181 LYS A CA 1
ATOM 1355 C C . LYS A 1 181 ? -5.657 8.813 21.771 1.00 93.88 181 LYS A C 1
ATOM 1357 O O . LYS A 1 181 ? -4.478 8.499 21.656 1.00 93.88 181 LYS A O 1
ATOM 1362 N N . TYR A 1 182 ? -6.646 7.931 21.619 1.00 94.31 182 TYR A N 1
ATOM 1363 C CA . TYR A 1 182 ? -6.391 6.508 21.358 1.00 94.31 182 TYR A CA 1
ATOM 1364 C C . TYR A 1 182 ? -5.778 6.261 19.976 1.00 94.31 182 TYR A C 1
ATOM 1366 O O . TYR A 1 182 ? -4.806 5.518 19.855 1.00 94.31 182 TYR A O 1
ATOM 1374 N N . SER A 1 183 ? -6.311 6.924 18.947 1.00 92.62 183 SER A N 1
ATOM 1375 C CA . SER A 1 183 ? -5.790 6.843 17.578 1.00 92.62 183 SER A CA 1
ATOM 1376 C C . SER A 1 183 ? -4.381 7.435 17.483 1.00 92.62 183 SER A C 1
ATOM 1378 O O . SER A 1 183 ? -3.497 6.836 16.877 1.00 92.62 183 SER A O 1
ATOM 1380 N N . LEU A 1 184 ? -4.135 8.557 18.171 1.00 94.06 184 LEU A N 1
ATOM 1381 C CA . LEU A 1 184 ? -2.819 9.193 18.211 1.00 94.06 184 LEU A CA 1
ATOM 1382 C C . LEU A 1 184 ? -1.754 8.289 18.851 1.00 94.06 184 LEU A C 1
ATOM 1384 O O . LEU A 1 184 ? -0.671 8.130 18.292 1.00 94.06 184 LEU A O 1
ATOM 1388 N N . ILE A 1 185 ? -2.057 7.659 19.992 1.00 96.19 185 ILE A N 1
ATOM 1389 C CA . ILE A 1 185 ? -1.124 6.730 20.652 1.00 96.19 185 ILE A CA 1
ATOM 1390 C C . ILE A 1 185 ? -0.872 5.497 19.771 1.00 96.19 185 ILE A C 1
ATOM 1392 O O . ILE A 1 185 ? 0.270 5.049 19.662 1.00 96.19 185 ILE A O 1
ATOM 1396 N N . GLY A 1 186 ? -1.907 4.965 19.111 1.00 95.00 186 GLY A N 1
ATOM 1397 C CA . GLY A 1 186 ? -1.762 3.873 18.144 1.00 95.00 186 GLY A CA 1
ATOM 1398 C C . GLY A 1 186 ? -0.849 4.249 16.973 1.00 95.00 186 GLY A C 1
ATOM 1399 O O . GLY A 1 186 ? 0.105 3.528 16.686 1.00 95.00 186 GLY A O 1
ATOM 1400 N N . GLY A 1 187 ? -1.077 5.419 16.370 1.00 93.00 187 GLY A N 1
ATOM 1401 C CA . GLY A 1 187 ? -0.257 5.950 15.279 1.00 93.00 187 GLY A CA 1
ATOM 1402 C C . GLY A 1 187 ? 1.206 6.159 15.676 1.00 93.00 187 GLY A C 1
ATOM 1403 O O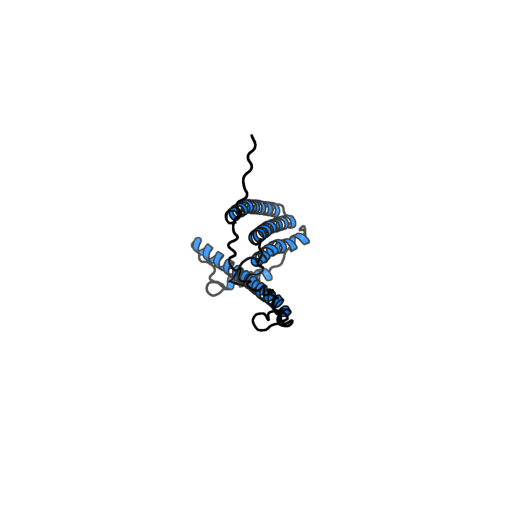 . GLY A 1 187 ? 2.099 5.765 14.930 1.00 93.00 187 GLY A O 1
ATOM 1404 N N . LEU A 1 188 ? 1.472 6.691 16.875 1.00 95.06 188 LEU A N 1
ATOM 1405 C CA . LEU A 1 188 ? 2.837 6.868 17.392 1.00 95.06 188 LEU A CA 1
ATOM 1406 C C . LEU A 1 188 ? 3.561 5.535 17.628 1.00 95.06 188 LEU A C 1
ATOM 1408 O O . LEU A 1 188 ? 4.758 5.437 17.363 1.00 95.06 188 LEU A O 1
ATOM 1412 N N . ARG A 1 189 ? 2.854 4.492 18.083 1.00 95.38 189 ARG A N 1
ATOM 1413 C CA . ARG A 1 189 ? 3.435 3.147 18.246 1.00 95.38 189 ARG A CA 1
ATOM 1414 C C . ARG A 1 189 ? 3.813 2.530 16.903 1.00 95.38 189 ARG A C 1
ATOM 1416 O O . ARG A 1 189 ? 4.921 2.018 16.767 1.00 95.38 189 ARG A O 1
ATOM 1423 N N . SER A 1 190 ? 2.920 2.612 15.918 1.00 94.06 190 SER A N 1
ATOM 1424 C CA . SER A 1 190 ? 3.198 2.139 14.558 1.00 94.06 190 SER A CA 1
ATOM 1425 C C . SER A 1 190 ? 4.352 2.913 13.921 1.00 94.06 190 SER A C 1
ATOM 1427 O O . SER A 1 190 ? 5.238 2.299 13.335 1.00 94.06 190 SER A O 1
ATOM 1429 N N . ALA A 1 191 ? 4.398 4.237 14.092 1.00 93.75 191 ALA A N 1
ATOM 1430 C CA . ALA A 1 191 ? 5.498 5.058 13.598 1.00 93.75 191 ALA A CA 1
ATOM 1431 C C . ALA A 1 191 ? 6.836 4.678 14.247 1.00 93.75 191 ALA A C 1
ATOM 1433 O O . ALA A 1 191 ? 7.819 4.475 13.540 1.00 93.75 191 ALA A O 1
ATOM 1434 N N . GLY A 1 192 ? 6.868 4.501 15.573 1.00 94.25 192 GLY A N 1
ATOM 1435 C CA . GLY A 1 192 ? 8.072 4.066 16.283 1.00 94.25 192 GLY A CA 1
ATOM 1436 C C . GLY A 1 192 ? 8.587 2.710 15.797 1.00 94.25 192 GLY A C 1
ATOM 1437 O O . GLY A 1 192 ? 9.789 2.548 15.593 1.00 94.25 192 GLY A O 1
ATOM 1438 N N . GLN A 1 193 ? 7.684 1.758 15.542 1.00 95.25 193 GLN A N 1
ATOM 1439 C CA . GLN A 1 193 ? 8.039 0.456 14.979 1.00 95.25 193 GLN A CA 1
ATOM 1440 C C . GLN A 1 193 ? 8.607 0.583 13.557 1.00 95.25 193 GLN A C 1
ATOM 1442 O O . GLN A 1 193 ? 9.659 0.017 13.276 1.00 95.25 193 GLN A O 1
ATOM 1447 N N . LEU A 1 194 ? 7.947 1.332 12.671 1.00 94.25 194 LEU A N 1
ATOM 1448 C CA . LEU A 1 194 ? 8.385 1.479 11.280 1.00 94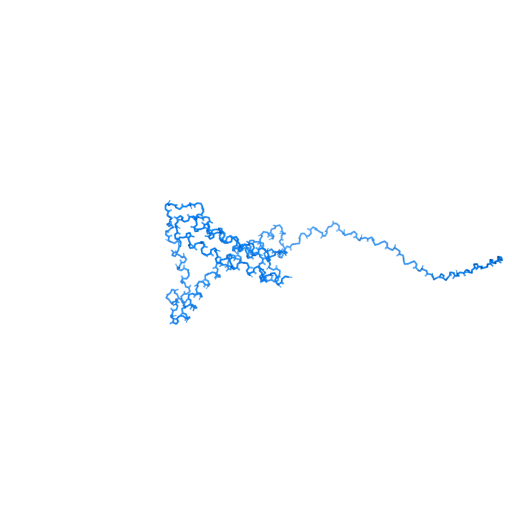.25 194 LEU A CA 1
ATOM 1449 C C . LEU A 1 194 ? 9.747 2.174 11.174 1.00 94.25 194 LEU A C 1
ATOM 1451 O O . LEU A 1 194 ? 10.631 1.650 10.505 1.00 94.25 194 LEU A O 1
ATOM 1455 N N . ILE A 1 195 ? 9.960 3.273 11.908 1.00 92.94 195 ILE A N 1
ATOM 1456 C CA . ILE A 1 195 ? 11.255 3.983 11.939 1.00 92.94 195 ILE A CA 1
ATOM 1457 C C . ILE A 1 195 ? 12.364 3.054 12.443 1.00 92.94 195 ILE A C 1
ATOM 1459 O O . ILE A 1 195 ? 13.472 3.044 11.909 1.00 92.94 195 ILE A O 1
ATOM 1463 N N . SER A 1 196 ? 12.057 2.237 13.455 1.00 94.44 196 SER A N 1
ATOM 1464 C CA . SER A 1 196 ? 13.020 1.296 14.033 1.00 94.44 196 SER A CA 1
ATOM 1465 C C . SER A 1 196 ? 13.419 0.185 13.058 1.00 94.44 196 SER A C 1
ATOM 1467 O O . SER A 1 196 ? 14.537 -0.311 13.158 1.00 94.44 196 SER A O 1
ATOM 1469 N N . TYR A 1 197 ? 12.545 -0.197 12.116 1.00 93.06 197 TYR A N 1
ATOM 1470 C CA . TYR A 1 197 ? 12.861 -1.168 11.060 1.00 93.06 197 TYR A CA 1
ATOM 1471 C C . TYR A 1 197 ? 13.486 -0.538 9.806 1.00 93.06 197 TYR A C 1
ATOM 1473 O O . TYR A 1 197 ? 14.162 -1.246 9.062 1.00 93.06 197 TYR A O 1
ATOM 1481 N N . GLU A 1 198 ? 13.367 0.776 9.597 1.00 91.31 198 GLU A N 1
ATOM 1482 C CA . GLU A 1 198 ? 14.041 1.448 8.477 1.00 91.31 198 GLU A CA 1
ATOM 1483 C C . GLU A 1 198 ? 15.561 1.495 8.644 1.00 91.31 198 GLU A C 1
ATOM 1485 O O . GLU A 1 198 ? 16.293 1.224 7.697 1.00 91.31 198 GLU A O 1
ATOM 1490 N N . VAL A 1 199 ? 16.063 1.788 9.847 1.00 91.62 199 VAL A N 1
ATOM 1491 C CA . VAL A 1 199 ? 17.513 1.850 10.104 1.00 91.62 199 VAL A CA 1
ATOM 1492 C C . VAL A 1 199 ? 18.234 0.529 9.773 1.00 91.62 199 VAL A C 1
ATOM 1494 O O . VAL A 1 199 ? 19.203 0.568 9.011 1.00 91.62 199 VAL A O 1
ATOM 1497 N N . PRO A 1 200 ? 17.803 -0.649 10.276 1.00 93.44 200 PRO A N 1
ATOM 1498 C CA . PRO A 1 200 ? 18.439 -1.913 9.914 1.00 93.44 200 PRO A CA 1
ATOM 1499 C C . PRO A 1 200 ? 18.221 -2.277 8.441 1.00 93.44 200 PRO A C 1
ATOM 1501 O O . PRO A 1 200 ? 19.123 -2.853 7.835 1.00 93.44 200 PRO A O 1
ATOM 1504 N N . GLN A 1 201 ? 17.083 -1.906 7.839 1.00 92.19 201 GLN A N 1
ATOM 1505 C CA . GLN A 1 201 ? 16.874 -2.065 6.398 1.00 92.19 201 GLN A CA 1
ATOM 1506 C C . GLN A 1 201 ? 17.944 -1.291 5.616 1.00 92.19 201 GLN A C 1
ATOM 1508 O O . GLN A 1 201 ? 18.631 -1.884 4.788 1.00 92.19 201 GLN A O 1
ATOM 1513 N N . ILE A 1 202 ? 18.166 -0.013 5.930 1.00 92.19 202 ILE A N 1
ATOM 1514 C CA . ILE A 1 202 ? 19.199 0.816 5.289 1.00 92.19 202 ILE A CA 1
ATOM 1515 C C . ILE A 1 202 ? 20.588 0.209 5.485 1.00 92.19 202 ILE A C 1
ATOM 1517 O O . ILE A 1 202 ? 21.340 0.084 4.520 1.00 92.19 202 ILE A O 1
ATOM 1521 N N . LEU A 1 203 ? 20.920 -0.218 6.707 1.00 92.19 203 LEU A N 1
ATOM 1522 C CA . LEU A 1 203 ? 22.219 -0.827 6.999 1.00 92.19 203 LEU A CA 1
ATOM 1523 C C . LEU A 1 203 ? 22.448 -2.107 6.182 1.00 92.19 203 LEU A C 1
ATOM 1525 O O . LEU A 1 203 ? 23.552 -2.327 5.688 1.00 92.19 203 LEU A O 1
ATOM 1529 N N . SER A 1 204 ? 21.406 -2.922 5.990 1.00 92.44 204 SER A N 1
ATOM 1530 C CA . SER A 1 204 ? 21.488 -4.110 5.135 1.00 92.44 204 SER A CA 1
ATOM 1531 C C . SER A 1 204 ? 21.699 -3.754 3.660 1.00 92.44 204 SER A C 1
ATOM 1533 O O . SER A 1 204 ? 22.509 -4.396 2.995 1.00 92.44 204 SER A O 1
ATOM 1535 N N . LEU A 1 205 ? 21.061 -2.688 3.160 1.00 90.44 205 LEU A N 1
ATOM 1536 C CA . LEU A 1 205 ? 21.223 -2.246 1.772 1.00 90.44 205 LEU A CA 1
ATOM 1537 C C . LEU A 1 205 ? 22.640 -1.740 1.484 1.00 90.44 205 LEU A C 1
ATOM 1539 O O . LEU A 1 205 ? 23.164 -2.009 0.407 1.00 90.44 205 LEU A O 1
ATOM 1543 N N . VAL A 1 206 ? 23.283 -1.069 2.447 1.00 90.44 206 VAL A N 1
ATOM 1544 C CA . VAL A 1 206 ? 24.671 -0.590 2.302 1.00 90.44 206 VAL A CA 1
ATOM 1545 C C . VAL A 1 206 ? 25.651 -1.739 2.052 1.00 90.44 206 VAL A C 1
ATOM 1547 O O . VAL A 1 206 ? 26.620 -1.545 1.338 1.00 90.44 206 VAL A O 1
ATOM 1550 N N . THR A 1 207 ? 25.411 -2.937 2.594 1.00 91.31 207 THR A N 1
ATOM 1551 C CA . THR A 1 207 ? 26.303 -4.091 2.358 1.00 91.31 207 THR A CA 1
ATOM 1552 C C . THR A 1 207 ? 26.214 -4.684 0.951 1.00 91.31 207 THR A C 1
ATOM 1554 O O . THR A 1 207 ? 27.106 -5.428 0.553 1.00 91.31 207 THR A O 1
ATOM 1557 N N . VAL A 1 208 ? 25.136 -4.397 0.215 1.00 88.25 208 VAL A N 1
ATOM 1558 C CA . VAL A 1 208 ? 24.890 -4.943 -1.130 1.00 88.25 208 VAL A CA 1
ATOM 1559 C C . VAL A 1 208 ? 25.524 -4.075 -2.224 1.00 88.25 208 VAL A C 1
ATOM 1561 O O . VAL A 1 208 ? 25.819 -4.590 -3.302 1.00 88.25 208 VAL A O 1
ATOM 1564 N N . VAL A 1 209 ? 25.705 -2.779 -1.953 1.00 80.12 209 VAL A N 1
ATOM 1565 C CA . VAL A 1 209 ? 26.281 -1.779 -2.871 1.00 80.12 209 VAL A CA 1
ATOM 1566 C C . VAL A 1 209 ? 27.789 -1.693 -2.678 1.00 80.12 209 VAL A C 1
ATOM 1568 O O . VAL A 1 209 ? 28.497 -1.691 -3.708 1.00 80.12 209 VAL A O 1
#

pLDDT: mean 79.18, std 17.39, range [37.16, 96.94]

Foldseek 3Di:
DDDDDDDDDPDDPDDPPPCPDPPPPPPPPDPPPPVVCCPQPPPRHRVVVVVVVLLVVLLVVLVVCVVVVVLVCVQVVQCVVCVVVVHHGQPDCDHSNSCVSVVVVVVVVPDDPDADPPFQPPLQVCLVVQLVVLVSVLQQQDAPDVVRHNDPDPCNVVSNLVSLLSNLVSLCSNQVRSPDPVSNVVSVVVSVVSVVVSVVVVVVVVVVD